Protein AF-B7FUT0-F1 (afdb_monomer_lite)

InterPro domains:
  IPR008901 Alkaline ceramidase [PF05875] (103-321)
  IPR008901 Alkaline ceramidase [PTHR46187] (102-320)

Sequence (340 aa):
MPRNLDDSTKSFILRVAGFTVTLLVCFILWGHLFFLPRLRRRALKLSSEQGRRAPPHSYETLLLVGCGQTILVLSLLSFLFTLPIILSGRIDSDEAKALSADLTSSINFCEDDFQFSRYVAEPANVASSLGAYLPLAFHGLAGPPSQSWRRRPLRDGVRFAAAYATLGTIGVGSMALHALLTSWTQGGDEIPMLWYTATTCFCAFDILCWWKETHHQWRSERLGAAVGVSAIGATVTYILNRSDFTVFSLLFAIYSQTMILSILYLVIGFDWEHRQPSGPAAGIEFQVHVLLPLATTSGLLTIMSIVVWASEMVYCHTATRDVHLADATVDGEWLRSSGH

Secondary structure (DSSP, 8-state):
--TT--HHHHHHHHHHHHHHHHHHHHHHHHHHHHHHHHHHHHHHTTTTTS-------SHHHHHHHHHHHHHHHHHHHHHHHHHHHHTSPPPPHHHHHHHHTT---S---SSPTTSS-SS-S-HHHHHHHHHHHHHHHHHHHHSHHHHHHHTS-SSHHHHHHHHHHHHHHHHHHHHHHHHH--HHHHHHHHHHHHHHHHHHHHHHHHHHHHTT-S-HHHHHHHHHHHHHHHHHHHHHHHHHTTT-HHHHHHHHHHHHHHHHHHHHHHHHHHHHHHT-TTSTTTT----HHHHHHHHHHHHHHHHHHHHHHHHHHHHHHHHHHHHHHHHHHHHHHHHHHS--

Radius of gyration: 24.96 Å; chains: 1; bounding box: 74×41×77 Å

pLDDT: mean 71.72, std 17.9, range [38.91, 98.19]

Organism: Phaeodactylum tricornutum (strain CCAP 1055/1) (NCBI:txid556484)

Structure (mmCIF, N/CA/C/O backbone):
data_AF-B7FUT0-F1
#
_entry.id   AF-B7FUT0-F1
#
loop_
_atom_site.group_PDB
_atom_site.id
_atom_site.type_symbol
_atom_site.label_atom_id
_atom_site.label_alt_id
_atom_site.label_comp_id
_atom_site.label_asym_id
_atom_site.label_entity_id
_atom_site.label_seq_id
_atom_site.pdbx_PDB_ins_code
_atom_site.Cartn_x
_atom_site.Cartn_y
_atom_site.Cartn_z
_atom_site.occupancy
_atom_site.B_iso_or_equiv
_atom_site.auth_seq_id
_atom_site.auth_comp_id
_atom_site.auth_asym_id
_atom_site.auth_atom_id
_atom_site.pdbx_PDB_model_num
ATOM 1 N N . MET A 1 1 ? -23.394 13.410 -19.305 1.00 45.88 1 MET A N 1
ATOM 2 C CA . MET A 1 1 ? -22.346 14.319 -19.819 1.00 45.88 1 MET A CA 1
ATOM 3 C C . MET A 1 1 ? -22.711 14.746 -21.234 1.00 45.88 1 MET A C 1
ATOM 5 O O . MET A 1 1 ? -23.248 13.909 -21.956 1.00 45.88 1 MET A O 1
ATOM 9 N N . PRO A 1 2 ? -22.464 16.007 -21.631 1.00 38.91 2 PRO A N 1
ATOM 10 C CA . PRO A 1 2 ? -22.596 16.437 -23.023 1.00 38.91 2 PRO A CA 1
ATOM 11 C C . PRO A 1 2 ? -21.747 15.532 -23.922 1.00 38.91 2 PRO A C 1
ATOM 13 O O . PRO A 1 2 ? -20.604 15.237 -23.580 1.00 38.91 2 PRO A O 1
ATOM 16 N N . ARG A 1 3 ? -22.286 15.078 -25.058 1.00 47.81 3 ARG A N 1
ATOM 17 C CA . ARG A 1 3 ? -21.583 14.139 -25.955 1.00 47.81 3 ARG A CA 1
ATOM 18 C C . ARG A 1 3 ? -20.376 14.753 -26.690 1.00 47.81 3 ARG A C 1
ATOM 20 O O . ARG A 1 3 ? -19.622 14.006 -27.295 1.00 47.81 3 ARG A O 1
ATOM 27 N N . ASN A 1 4 ? -20.162 16.068 -26.584 1.00 65.00 4 ASN A N 1
ATOM 28 C CA . ASN A 1 4 ? -19.207 16.821 -27.410 1.00 65.00 4 ASN A CA 1
ATOM 29 C C . ASN A 1 4 ? -18.001 17.393 -26.638 1.00 65.00 4 ASN A C 1
ATOM 31 O O . ASN A 1 4 ? -17.399 18.358 -27.092 1.00 65.00 4 ASN A O 1
ATOM 35 N N . LEU A 1 5 ? -17.658 16.855 -25.465 1.00 57.72 5 LEU A N 1
ATOM 36 C CA . LEU A 1 5 ? -16.415 17.244 -24.783 1.00 57.72 5 LEU A CA 1
ATOM 37 C C . LEU A 1 5 ? -15.231 16.488 -25.396 1.00 57.72 5 LEU A C 1
ATOM 39 O O . LEU A 1 5 ? -15.339 15.280 -25.629 1.00 57.72 5 LEU A O 1
ATOM 43 N N . ASP A 1 6 ? -14.119 17.179 -25.641 1.00 80.75 6 ASP A N 1
ATOM 44 C CA . ASP A 1 6 ? -12.867 16.538 -26.039 1.00 80.75 6 ASP A CA 1
ATOM 45 C C . ASP A 1 6 ? -12.281 15.727 -24.868 1.00 80.75 6 ASP A C 1
ATOM 47 O O . ASP A 1 6 ? -12.613 15.942 -23.695 1.00 80.75 6 ASP A O 1
ATOM 51 N N . ASP A 1 7 ? -11.430 14.754 -25.182 1.00 60.72 7 ASP A N 1
ATOM 52 C CA . ASP A 1 7 ? -10.942 13.792 -24.193 1.00 60.72 7 ASP A CA 1
ATOM 53 C C . ASP A 1 7 ? -10.004 14.418 -23.150 1.00 60.72 7 ASP A C 1
ATOM 55 O O . ASP A 1 7 ? -9.971 13.946 -22.010 1.00 60.72 7 ASP A O 1
ATOM 59 N N . SER A 1 8 ? -9.337 15.536 -23.471 1.00 57.47 8 SER A N 1
ATOM 60 C CA . SER A 1 8 ? -8.549 16.290 -22.487 1.00 57.47 8 SER A CA 1
ATOM 61 C C . SER A 1 8 ? -9.465 16.929 -21.442 1.00 57.47 8 SER A C 1
ATOM 63 O O . SER A 1 8 ? -9.217 16.806 -20.242 1.00 57.47 8 SER A O 1
ATOM 65 N N . THR A 1 9 ? -10.596 17.493 -21.874 1.00 60.66 9 THR A N 1
ATOM 66 C CA . THR A 1 9 ? -11.573 18.102 -20.970 1.00 60.66 9 THR A CA 1
ATOM 67 C C . THR A 1 9 ? -12.287 17.045 -20.124 1.00 60.66 9 THR A C 1
ATOM 69 O O . THR A 1 9 ? -12.504 17.259 -18.930 1.00 60.66 9 THR A O 1
ATOM 72 N N . LYS A 1 10 ? -12.608 15.866 -20.679 1.00 49.12 10 LYS A N 1
ATOM 73 C CA . LYS A 1 10 ? -13.165 14.748 -19.888 1.00 49.12 10 LYS A CA 1
ATOM 74 C C . LYS A 1 10 ? -12.180 14.257 -18.825 1.00 49.12 10 LYS A C 1
ATOM 76 O O . LYS A 1 10 ? -12.582 14.065 -17.678 1.00 49.12 10 LYS A O 1
ATOM 81 N N . SER A 1 11 ? -10.910 14.088 -19.196 1.00 52.19 11 SER A N 1
ATOM 82 C CA . SER A 1 11 ? -9.835 13.689 -18.280 1.00 52.19 11 SER A CA 1
ATOM 83 C C . SER A 1 11 ? -9.644 14.721 -17.168 1.00 52.19 11 SER A C 1
ATOM 85 O O . SER A 1 11 ? -9.640 14.373 -15.988 1.00 52.19 11 SER A O 1
ATOM 87 N N . PHE A 1 12 ? -9.609 16.007 -17.520 1.00 61.69 12 PHE A N 1
ATOM 88 C CA . PHE A 1 12 ? -9.525 17.102 -16.560 1.00 61.69 12 PHE A CA 1
ATOM 89 C C . PHE A 1 12 ? -10.709 17.110 -15.583 1.00 61.69 12 PHE A C 1
ATOM 91 O O . PHE A 1 12 ? -10.506 17.150 -14.372 1.00 61.69 12 PHE A O 1
ATOM 98 N N . ILE A 1 13 ? -11.946 16.996 -16.083 1.00 52.59 13 ILE A N 1
ATOM 99 C CA . ILE A 1 13 ? -13.151 16.956 -15.240 1.00 52.59 13 ILE A CA 1
ATOM 100 C C . ILE A 1 13 ? -13.119 15.755 -14.288 1.00 52.59 13 ILE A C 1
ATOM 102 O O . ILE A 1 13 ? -13.442 15.912 -13.112 1.00 52.59 13 ILE A O 1
ATOM 106 N N . LEU A 1 14 ? -12.712 14.572 -14.756 1.00 52.09 14 LEU A N 1
ATOM 107 C CA . LEU A 1 14 ? -12.601 13.376 -13.913 1.00 52.09 14 LEU A CA 1
ATOM 108 C C . LEU A 1 14 ? -11.523 13.531 -12.832 1.00 52.09 14 LEU A C 1
ATOM 110 O O . LEU A 1 14 ? -11.782 13.209 -11.672 1.00 52.09 14 LEU A O 1
ATOM 114 N N . ARG A 1 15 ? -10.356 14.088 -13.181 1.00 50.38 15 ARG A N 1
ATOM 115 C CA . ARG A 1 15 ? -9.261 14.379 -12.239 1.00 50.38 15 ARG A CA 1
ATOM 116 C C . ARG A 1 15 ? -9.697 15.377 -11.166 1.00 50.38 15 ARG A C 1
ATOM 118 O O . ARG A 1 15 ? -9.515 15.123 -9.978 1.00 50.38 15 ARG A O 1
ATOM 125 N N . VAL A 1 16 ? -10.342 16.474 -11.568 1.00 53.66 16 VAL A N 1
ATOM 126 C CA . VAL A 1 16 ? -10.826 17.518 -10.652 1.00 53.66 16 VAL A CA 1
ATOM 127 C C . VAL A 1 16 ? -11.966 17.004 -9.777 1.00 53.66 16 VAL A C 1
ATOM 129 O O . VAL A 1 16 ? -11.968 17.266 -8.576 1.00 53.66 16 VAL A O 1
ATOM 132 N N . ALA A 1 17 ? -12.916 16.245 -10.324 1.00 48.97 17 ALA A N 1
ATOM 133 C CA . ALA A 1 17 ? -14.032 15.704 -9.554 1.00 48.97 17 ALA A CA 1
ATOM 134 C C . ALA A 1 17 ? -13.563 14.659 -8.531 1.00 48.97 17 ALA A C 1
ATOM 136 O O . ALA A 1 17 ? -13.948 14.740 -7.364 1.00 48.97 17 ALA A O 1
ATOM 137 N N . GLY A 1 18 ? -12.688 13.732 -8.937 1.00 45.09 18 GLY A N 1
ATOM 138 C CA . GLY A 1 18 ? -12.098 12.733 -8.044 1.00 45.09 18 GLY A CA 1
ATOM 139 C C . GLY A 1 18 ? -11.293 13.378 -6.916 1.00 45.09 18 GLY A C 1
ATOM 140 O O . GLY A 1 18 ? -11.522 13.078 -5.743 1.00 45.09 18 GLY A O 1
ATOM 141 N N . PHE A 1 19 ? -10.428 14.339 -7.246 1.00 50.66 19 PHE A N 1
ATOM 142 C CA . PHE A 1 19 ? -9.660 15.104 -6.261 1.00 50.66 19 PHE A CA 1
ATOM 143 C C . PHE A 1 19 ? -10.564 15.900 -5.305 1.00 50.66 19 PHE A C 1
ATOM 145 O O . PHE A 1 19 ? -10.367 15.865 -4.093 1.00 50.66 19 PHE A O 1
ATOM 152 N N . THR A 1 20 ? -11.605 16.555 -5.828 1.00 49.50 20 THR A N 1
ATOM 153 C CA . THR A 1 20 ? -12.541 17.376 -5.040 1.00 49.50 20 THR A CA 1
ATOM 154 C C . THR A 1 20 ? -13.356 16.539 -4.062 1.00 49.50 20 THR A C 1
ATOM 156 O O . THR A 1 20 ? -13.435 16.893 -2.889 1.00 49.50 20 THR A O 1
ATOM 159 N N . VAL A 1 21 ? -13.932 15.417 -4.511 1.00 50.16 21 VAL A N 1
ATOM 160 C CA . VAL A 1 21 ? -14.672 14.480 -3.642 1.00 50.16 21 VAL A CA 1
ATOM 161 C C . VAL A 1 21 ? -13.765 13.978 -2.528 1.00 50.16 21 VAL A C 1
ATOM 163 O O . VAL A 1 21 ? -14.162 13.931 -1.364 1.00 50.16 21 VAL A O 1
ATOM 166 N N . THR A 1 22 ? -12.523 13.671 -2.878 1.00 47.69 22 THR A N 1
ATOM 167 C CA . THR A 1 22 ? -11.550 13.143 -1.939 1.00 47.69 22 THR A CA 1
ATOM 168 C C . THR A 1 22 ? -11.122 14.183 -0.897 1.00 47.69 22 THR A C 1
ATOM 170 O O . THR A 1 22 ? -11.130 13.895 0.300 1.00 47.69 22 THR A O 1
ATOM 173 N N . LEU A 1 23 ? -10.851 15.423 -1.315 1.00 52.59 23 LEU A N 1
ATOM 174 C CA . LEU A 1 23 ? -10.604 16.537 -0.398 1.00 52.59 23 LEU A CA 1
ATOM 175 C C . LEU A 1 23 ? -11.811 16.831 0.496 1.00 52.59 23 LEU A C 1
ATOM 177 O O . LEU A 1 23 ? -11.622 17.084 1.681 1.00 52.59 23 LEU A O 1
ATOM 181 N N . LEU A 1 24 ? -13.039 16.767 -0.028 1.00 51.22 24 LEU A N 1
ATOM 182 C CA . LEU A 1 24 ? -14.263 16.982 0.751 1.00 51.22 24 LEU A CA 1
ATOM 183 C C . LEU A 1 24 ? -14.421 15.933 1.855 1.00 51.22 24 LEU A C 1
ATOM 185 O O . LEU A 1 24 ? -14.710 16.287 2.997 1.00 51.22 24 LEU A O 1
ATOM 189 N N . VAL A 1 25 ? -14.176 14.659 1.542 1.00 50.12 25 VAL A N 1
ATOM 190 C CA . VAL A 1 25 ? -14.191 13.570 2.529 1.00 50.12 25 VAL A CA 1
ATOM 191 C C . VAL A 1 25 ? -13.100 13.784 3.579 1.00 50.12 25 VAL A C 1
ATOM 193 O O . VAL A 1 25 ? -13.398 13.756 4.773 1.00 50.12 25 VAL A O 1
ATOM 196 N N . CYS A 1 26 ? -11.870 14.107 3.166 1.00 48.47 26 CYS A N 1
ATOM 197 C CA . CYS A 1 26 ? -10.784 14.446 4.088 1.00 48.47 26 CYS A CA 1
ATOM 198 C C . CYS A 1 26 ? -11.134 15.637 4.987 1.00 48.47 26 CYS A C 1
ATOM 200 O O . CYS A 1 26 ? -10.879 15.584 6.185 1.00 48.47 26 CYS A O 1
ATOM 202 N N . PHE A 1 27 ? -11.753 16.690 4.450 1.00 55.66 27 PHE A N 1
ATOM 203 C CA . PHE A 1 27 ? -12.110 17.895 5.200 1.00 55.66 27 PHE A CA 1
ATOM 204 C C . PHE A 1 27 ? -13.252 17.647 6.192 1.00 55.66 27 PHE A C 1
ATOM 206 O O . PHE A 1 27 ? -13.215 18.160 7.309 1.00 55.66 27 PHE A O 1
ATOM 213 N N . ILE A 1 28 ? -14.238 16.819 5.830 1.00 53.12 28 ILE A N 1
ATOM 214 C CA . ILE A 1 28 ? -15.309 16.379 6.738 1.00 53.12 28 ILE A CA 1
ATOM 215 C C . ILE A 1 28 ? -14.715 15.558 7.893 1.00 53.12 28 ILE A C 1
ATOM 217 O O . ILE A 1 28 ? -15.021 15.817 9.061 1.00 53.12 28 ILE A O 1
ATOM 221 N N . LEU A 1 29 ? -13.807 14.626 7.592 1.00 47.69 29 LEU A N 1
ATOM 222 C CA . LEU A 1 29 ? -13.097 13.832 8.601 1.00 47.69 29 LEU A CA 1
ATOM 223 C C . LEU A 1 29 ? -12.203 14.714 9.494 1.00 47.69 29 LEU A C 1
ATOM 225 O O . LEU A 1 29 ? -12.196 14.562 10.716 1.00 47.69 29 LEU A O 1
ATOM 229 N N . TRP A 1 30 ? -11.517 15.699 8.913 1.00 48.88 30 TRP A N 1
ATOM 230 C CA . TRP A 1 30 ? -10.662 16.651 9.627 1.00 48.88 30 TRP A CA 1
ATOM 231 C C . TRP A 1 30 ? -11.467 17.611 10.516 1.00 48.88 30 TRP A C 1
ATOM 233 O O . TRP A 1 30 ? -11.088 17.875 11.660 1.00 48.88 30 TRP A O 1
ATOM 243 N N . GLY A 1 31 ? -12.630 18.067 10.045 1.00 48.59 31 GLY A N 1
ATOM 244 C CA . GLY A 1 31 ? -13.584 18.864 10.816 1.00 48.59 31 GLY A CA 1
ATOM 245 C C . GLY A 1 31 ? -14.074 18.128 12.065 1.00 48.59 31 GLY A C 1
ATOM 246 O O . GLY A 1 31 ? -14.091 18.710 13.153 1.00 48.59 31 GLY A O 1
ATOM 247 N N . HIS A 1 32 ? -14.367 16.828 11.950 1.00 48.78 32 HIS A N 1
ATOM 248 C CA . HIS A 1 32 ? -14.695 15.982 13.100 1.00 48.78 32 HIS A CA 1
ATOM 249 C C . HIS A 1 32 ? -13.524 15.846 14.089 1.00 48.78 32 HIS A C 1
ATOM 251 O O . HIS A 1 32 ? -13.743 15.897 15.302 1.00 48.78 32 HIS A O 1
ATOM 257 N N . LEU A 1 33 ? -12.283 15.756 13.600 1.00 44.91 33 LEU A N 1
ATOM 258 C CA . LEU A 1 33 ? -11.082 15.646 14.435 1.00 44.91 33 LEU A CA 1
ATOM 259 C C . LEU A 1 33 ? -10.708 16.948 15.163 1.00 44.91 33 LEU A C 1
ATOM 261 O O . LEU A 1 33 ? -10.170 16.870 16.262 1.00 44.91 33 LEU A O 1
ATOM 265 N N . PHE A 1 34 ? -11.015 18.132 14.615 1.00 51.25 34 PHE A N 1
ATOM 266 C CA . PHE A 1 34 ? -10.639 19.429 15.210 1.00 51.25 34 PHE A CA 1
ATOM 267 C C . PHE A 1 34 ? -11.741 20.119 16.034 1.00 51.25 34 PHE A C 1
ATOM 269 O O . PHE A 1 34 ? -11.422 20.830 16.997 1.00 51.25 34 PHE A O 1
ATOM 276 N N . PHE A 1 35 ? -13.029 19.909 15.731 1.00 47.00 35 PHE A N 1
ATOM 277 C CA . PHE A 1 35 ? -14.124 20.510 16.514 1.00 47.00 35 PHE A CA 1
ATOM 278 C C . PHE A 1 35 ? -14.409 19.769 17.831 1.00 47.00 35 PHE A C 1
ATOM 280 O O . PHE A 1 35 ? -14.698 20.408 18.848 1.00 47.00 35 PHE A O 1
ATOM 287 N N . LEU A 1 36 ? -14.255 18.442 17.866 1.00 48.28 36 LEU A N 1
ATOM 288 C CA . LEU A 1 36 ? -14.492 17.636 19.071 1.00 48.28 36 LEU A CA 1
ATOM 289 C C . LEU A 1 36 ? -13.491 17.910 20.221 1.00 48.28 36 LEU A C 1
ATOM 291 O O . LEU A 1 36 ? -13.931 18.018 21.370 1.00 48.28 36 LEU A O 1
ATOM 295 N N . PRO A 1 37 ? -12.181 18.133 19.979 1.00 46.25 37 PRO A N 1
ATOM 296 C CA . PRO A 1 37 ? -11.231 18.527 21.022 1.00 46.25 37 PRO A CA 1
ATOM 297 C C . PRO A 1 37 ? -11.554 19.867 21.698 1.00 46.25 37 PRO A C 1
ATOM 299 O O . PRO A 1 37 ? -11.242 20.046 22.875 1.00 46.25 37 PRO A O 1
ATOM 302 N N . ARG A 1 38 ? -12.188 20.819 20.993 1.00 50.06 38 ARG A N 1
ATOM 303 C CA . ARG A 1 38 ? -12.558 22.130 21.565 1.00 50.06 38 ARG A CA 1
ATOM 304 C C . ARG A 1 38 ? -13.753 22.036 22.515 1.00 50.06 38 ARG A C 1
ATOM 306 O O . ARG A 1 38 ? -13.736 22.685 23.560 1.00 50.06 38 ARG A O 1
ATOM 313 N N . LEU A 1 39 ? -14.733 21.186 22.209 1.00 48.00 39 LEU A N 1
ATOM 314 C CA . LEU A 1 39 ? -15.829 20.859 23.131 1.00 48.00 39 LEU A CA 1
ATOM 315 C C . LEU A 1 39 ? -15.314 20.055 24.341 1.00 48.00 39 LEU A C 1
ATOM 317 O O . LEU A 1 39 ? -15.708 20.315 25.477 1.00 48.00 39 LEU A O 1
ATOM 321 N N . ARG A 1 40 ? -14.324 19.180 24.123 1.00 46.12 40 ARG A N 1
ATOM 322 C CA . ARG A 1 40 ? -13.640 18.398 25.166 1.00 46.12 40 ARG A CA 1
ATOM 323 C C . ARG A 1 40 ? -12.782 19.246 26.117 1.00 46.12 40 ARG A C 1
ATOM 325 O O . ARG A 1 40 ? -12.791 18.978 27.312 1.00 46.12 40 ARG A O 1
ATOM 332 N N . ARG A 1 41 ? -12.106 20.311 25.654 1.00 49.38 41 ARG A N 1
ATOM 333 C CA . ARG A 1 41 ? -11.369 21.252 26.538 1.00 49.38 41 ARG A CA 1
ATOM 334 C C . ARG A 1 41 ? -12.272 21.968 27.550 1.00 49.38 41 ARG A C 1
ATOM 336 O O . ARG A 1 41 ? -11.810 22.271 28.647 1.00 49.38 41 ARG A O 1
ATOM 343 N N . ARG A 1 42 ? -13.544 22.219 27.213 1.00 52.41 42 ARG A N 1
ATOM 344 C CA . ARG A 1 42 ? -14.523 22.795 28.155 1.00 52.41 42 ARG A CA 1
ATOM 345 C C . ARG A 1 42 ? -14.963 21.787 29.221 1.00 52.41 42 ARG A C 1
ATOM 347 O O . ARG A 1 42 ? -15.085 22.171 30.375 1.00 52.41 42 ARG A O 1
ATOM 354 N N . ALA A 1 43 ? -15.105 20.512 28.861 1.00 47.62 43 ALA A N 1
ATOM 355 C CA . ALA A 1 43 ? -15.412 19.432 29.806 1.00 47.62 43 ALA A CA 1
ATOM 356 C C . ALA A 1 43 ? -14.217 19.075 30.719 1.00 47.62 43 ALA A C 1
ATOM 358 O O . ALA A 1 43 ? -14.384 18.812 31.902 1.00 47.62 43 ALA A O 1
ATOM 359 N N . LEU A 1 44 ? -12.993 19.151 30.189 1.00 43.06 44 LEU A N 1
ATOM 360 C CA . LEU A 1 44 ? -11.727 18.931 30.903 1.00 43.06 44 LEU A CA 1
ATOM 361 C C . LEU A 1 44 ? -11.480 19.910 32.056 1.00 43.06 44 LEU A C 1
ATOM 363 O O . LEU A 1 44 ? -10.968 19.516 33.101 1.00 43.06 44 LEU A O 1
ATOM 367 N N . LYS A 1 45 ? -11.866 21.178 31.877 1.00 52.66 45 LYS A N 1
ATOM 368 C CA . LYS A 1 45 ? -11.740 22.212 32.915 1.00 52.66 45 LYS A CA 1
ATOM 369 C C . LYS A 1 45 ? -12.640 21.950 34.129 1.00 52.66 45 LYS A C 1
ATOM 371 O O . LYS A 1 45 ? -12.353 22.469 35.195 1.00 52.66 45 LYS A O 1
ATOM 376 N N . LEU A 1 46 ? -13.693 21.148 33.957 1.00 50.88 46 LEU A N 1
ATOM 377 C CA . LEU A 1 46 ? -14.621 20.744 35.018 1.00 50.88 46 LEU A CA 1
ATOM 378 C C . LEU A 1 46 ? -14.170 19.466 35.748 1.00 50.88 46 LEU A C 1
ATOM 380 O O . LEU A 1 46 ? -14.699 19.150 36.802 1.00 50.88 46 LEU A O 1
ATOM 384 N N . SER A 1 47 ? -13.204 18.723 35.197 1.00 46.88 47 SER A N 1
ATOM 385 C CA . SER A 1 47 ? -12.787 17.406 35.705 1.00 46.88 47 SER A CA 1
ATOM 386 C C . SER A 1 47 ? -11.421 17.418 36.408 1.00 46.88 47 SER A C 1
ATOM 388 O O . SER A 1 47 ? -11.138 16.521 37.201 1.00 46.88 47 SER A O 1
ATOM 390 N N . SER A 1 48 ? -10.583 18.445 36.198 1.00 47.47 48 SER A N 1
ATOM 391 C CA . SER A 1 48 ? -9.278 18.576 36.874 1.00 47.47 48 SER A CA 1
ATOM 392 C C . SER A 1 48 ? -9.362 18.876 38.378 1.00 47.47 48 SER A C 1
ATOM 394 O O . SER A 1 48 ? -8.327 18.991 39.027 1.00 47.47 48 SER A O 1
ATOM 396 N N . GLU A 1 49 ? -10.564 18.999 38.943 1.00 54.72 49 GLU A N 1
ATOM 397 C CA . GLU A 1 49 ? -10.782 19.234 40.376 1.00 54.72 49 GLU A CA 1
ATOM 398 C C . GLU A 1 49 ? -10.741 17.951 41.235 1.00 54.72 49 GLU A C 1
ATOM 400 O O . GLU A 1 49 ? -10.727 18.045 42.457 1.00 54.72 49 GLU A O 1
ATOM 405 N N . GLN A 1 50 ? -10.662 16.746 40.653 1.00 54.00 50 GLN A N 1
ATOM 406 C CA . GLN A 1 50 ? -10.831 15.480 41.402 1.00 54.00 50 GLN A CA 1
ATOM 407 C C . GLN A 1 50 ? -9.627 14.526 41.333 1.00 54.00 50 GLN A C 1
ATOM 409 O O . GLN A 1 50 ? -9.746 13.343 41.031 1.00 54.00 50 GLN A O 1
ATOM 414 N N . GLY A 1 51 ? -8.436 15.045 41.633 1.00 55.09 51 GLY A N 1
ATOM 415 C CA . GLY A 1 51 ? -7.169 14.324 41.487 1.00 55.09 51 GLY A CA 1
ATOM 416 C C . GLY A 1 51 ? -7.064 12.947 42.166 1.00 55.09 51 GLY A C 1
ATOM 417 O O . GLY A 1 51 ? -7.436 12.783 43.326 1.00 55.09 51 GLY A O 1
ATOM 418 N N . ARG A 1 52 ? -6.429 11.992 41.460 1.00 50.50 52 ARG A N 1
ATOM 419 C CA . ARG A 1 52 ? -5.484 10.975 41.988 1.00 50.50 52 ARG A CA 1
ATOM 420 C C . ARG A 1 52 ? -4.806 10.172 40.861 1.00 50.50 52 ARG A C 1
ATOM 422 O O . ARG A 1 52 ? -5.316 10.103 39.750 1.00 50.50 52 ARG A O 1
ATOM 429 N N . ARG A 1 53 ? -3.622 9.611 41.162 1.00 49.62 53 ARG A N 1
ATOM 430 C CA . ARG A 1 53 ? -2.682 8.899 40.261 1.00 49.62 53 ARG A CA 1
ATOM 431 C C . ARG A 1 53 ? -2.484 7.428 40.670 1.00 49.62 53 ARG A C 1
ATOM 433 O O . ARG A 1 53 ? -2.529 7.144 41.863 1.00 49.62 53 ARG A O 1
ATOM 440 N N . ALA A 1 54 ? -2.088 6.577 39.713 1.00 40.47 54 ALA A N 1
ATOM 441 C CA . ALA A 1 54 ? -1.242 5.383 39.912 1.00 40.47 54 ALA A CA 1
ATOM 442 C C . ALA A 1 54 ? -0.409 5.065 38.630 1.00 40.47 54 ALA A C 1
ATOM 444 O O . ALA A 1 54 ? -0.890 5.393 37.544 1.00 40.47 54 ALA A O 1
ATOM 445 N N . PRO A 1 55 ? 0.811 4.475 38.721 1.00 54.41 55 PRO A N 1
ATOM 446 C CA . PRO A 1 55 ? 1.694 4.166 37.578 1.00 54.41 55 PRO A CA 1
ATOM 447 C C . PRO A 1 55 ? 1.793 2.653 37.252 1.00 54.41 55 PRO A C 1
ATOM 449 O O . PRO A 1 55 ? 1.525 1.831 38.129 1.00 54.41 55 PRO A O 1
ATOM 452 N N . PRO A 1 56 ? 2.263 2.268 36.043 1.00 48.78 56 PRO A N 1
ATOM 453 C CA . PRO A 1 56 ? 3.277 1.197 35.980 1.00 48.78 56 PRO A CA 1
ATOM 454 C C . PRO A 1 56 ? 4.334 1.372 34.858 1.00 48.78 56 PRO A C 1
ATOM 456 O O . PRO A 1 56 ? 3.991 1.559 33.697 1.00 48.78 56 PRO A O 1
ATOM 459 N N . HIS A 1 57 ? 5.625 1.230 35.196 1.00 42.31 57 HIS A N 1
ATOM 460 C CA . HIS A 1 57 ? 6.783 1.422 34.291 1.00 42.31 57 HIS A CA 1
ATOM 461 C C . HIS A 1 57 ? 7.460 0.124 33.777 1.00 42.31 57 HIS A C 1
ATOM 463 O O . HIS A 1 57 ? 8.472 0.197 33.090 1.00 42.31 57 HIS A O 1
ATOM 469 N N . SER A 1 58 ? 6.961 -1.082 34.076 1.00 48.66 58 SER A N 1
ATOM 470 C CA . SER A 1 58 ? 7.682 -2.336 33.751 1.00 48.66 58 SER A CA 1
ATOM 471 C C . SER A 1 58 ? 7.349 -2.967 32.391 1.00 48.66 58 SER A C 1
ATOM 473 O O . SER A 1 58 ? 8.067 -3.856 31.943 1.00 48.66 58 SER A O 1
ATOM 475 N N . TYR A 1 59 ? 6.280 -2.529 31.723 1.00 43.53 59 TYR A N 1
ATOM 476 C CA . TYR A 1 59 ? 5.807 -3.138 30.469 1.00 43.53 59 TYR A CA 1
ATOM 477 C C . TYR A 1 59 ? 6.356 -2.453 29.207 1.00 43.53 59 TYR A C 1
ATOM 479 O O . TYR A 1 59 ? 6.433 -3.077 28.150 1.00 43.53 59 TYR A O 1
ATOM 487 N N . GLU A 1 60 ? 6.797 -1.197 29.321 1.00 42.38 60 GLU A N 1
ATOM 488 C CA . GLU A 1 60 ? 7.297 -0.390 28.198 1.00 42.38 60 GLU A CA 1
ATOM 489 C C . GLU A 1 60 ? 8.609 -0.959 27.624 1.00 42.38 60 GLU A C 1
ATOM 491 O O . GLU A 1 60 ? 8.782 -1.036 26.406 1.00 42.38 60 GLU A O 1
ATOM 496 N N . THR A 1 61 ? 9.506 -1.450 28.487 1.00 46.06 61 THR A N 1
ATOM 497 C CA . THR A 1 61 ? 10.816 -1.989 28.084 1.00 46.06 61 THR A CA 1
ATOM 498 C C . THR A 1 61 ? 10.703 -3.316 27.335 1.00 46.06 61 THR A C 1
ATOM 500 O O . THR A 1 61 ? 11.387 -3.517 26.334 1.00 46.06 61 THR A O 1
ATOM 503 N N . LEU A 1 62 ? 9.823 -4.225 27.773 1.00 42.75 62 LEU A N 1
ATOM 504 C CA . LEU A 1 62 ? 9.682 -5.549 27.151 1.00 42.75 62 LEU A CA 1
ATOM 505 C C . LEU A 1 62 ? 9.109 -5.453 25.727 1.00 42.75 62 LEU A C 1
ATOM 507 O O . LEU A 1 62 ? 9.457 -6.237 24.845 1.00 42.75 62 LEU A O 1
ATOM 511 N N . LEU A 1 63 ? 8.248 -4.463 25.495 1.00 41.09 63 LEU A N 1
ATOM 512 C CA . LEU A 1 63 ? 7.578 -4.260 24.219 1.00 41.09 63 LEU A CA 1
ATOM 513 C C . LEU A 1 63 ? 8.463 -3.559 23.181 1.00 41.09 63 LEU A C 1
ATOM 515 O O . LEU A 1 63 ? 8.454 -3.942 22.009 1.00 41.09 63 LEU A O 1
ATOM 519 N N . LEU A 1 64 ? 9.257 -2.569 23.606 1.00 45.66 64 LEU A N 1
ATOM 520 C CA . LEU A 1 64 ? 10.269 -1.942 22.751 1.00 45.66 64 LEU A CA 1
ATOM 521 C C . LEU A 1 64 ? 11.291 -2.978 22.259 1.00 45.66 64 LEU A C 1
ATOM 523 O O . LEU A 1 64 ? 11.672 -2.955 21.088 1.00 45.66 64 LEU A O 1
ATOM 527 N N . VAL A 1 65 ? 11.657 -3.941 23.115 1.00 51.69 65 VAL A N 1
ATOM 528 C CA . VAL A 1 65 ? 12.514 -5.076 22.741 1.00 51.69 65 VAL A CA 1
ATOM 529 C C . VAL A 1 65 ? 11.838 -5.967 21.690 1.00 51.69 65 VAL A C 1
ATOM 531 O O . VAL A 1 65 ? 12.477 -6.306 20.698 1.00 51.69 65 VAL A O 1
ATOM 534 N N . GLY A 1 66 ? 10.547 -6.285 21.833 1.00 43.75 66 GLY A N 1
ATOM 535 C CA . GLY A 1 66 ? 9.811 -7.095 20.849 1.00 43.75 66 GLY A CA 1
ATOM 536 C C . GLY A 1 66 ? 9.639 -6.419 19.477 1.00 43.75 66 GLY A C 1
ATOM 537 O O . GLY A 1 66 ? 9.808 -7.061 18.436 1.00 43.75 66 GLY A O 1
ATOM 538 N N . CYS A 1 67 ? 9.367 -5.109 19.454 1.00 42.69 67 CYS A N 1
ATOM 539 C CA . CYS A 1 67 ? 9.294 -4.337 18.206 1.00 42.69 67 CYS A CA 1
ATOM 540 C C . CYS A 1 67 ? 10.669 -4.253 17.527 1.00 42.69 67 CYS A C 1
ATOM 542 O O . CYS A 1 67 ? 10.773 -4.484 16.323 1.00 42.69 67 CYS A O 1
ATOM 544 N N . GLY A 1 68 ? 11.730 -4.003 18.303 1.00 47.06 68 GLY A N 1
ATOM 545 C CA . GLY A 1 68 ? 13.108 -3.994 17.807 1.00 47.06 68 GLY A CA 1
ATOM 546 C C . GLY A 1 68 ? 13.547 -5.345 17.236 1.00 47.06 68 GLY A C 1
ATOM 547 O O . GLY A 1 68 ? 14.132 -5.388 16.158 1.00 47.06 68 GLY A O 1
ATOM 548 N N . GLN A 1 69 ? 13.201 -6.454 17.900 1.00 48.16 69 GLN A N 1
ATOM 549 C CA . GLN A 1 69 ? 13.466 -7.810 17.405 1.00 48.16 69 GLN A CA 1
ATOM 550 C C . GLN A 1 69 ? 12.746 -8.094 16.084 1.00 48.16 69 GLN A C 1
ATOM 552 O O . GLN A 1 69 ? 13.347 -8.659 15.176 1.00 48.16 69 GLN A O 1
ATOM 557 N N . THR A 1 70 ? 11.488 -7.667 15.946 1.00 45.69 70 THR A N 1
ATOM 558 C CA . THR A 1 70 ? 10.717 -7.869 14.708 1.00 45.69 70 THR A CA 1
ATOM 559 C C . THR A 1 70 ? 11.328 -7.091 13.541 1.00 45.69 70 THR A C 1
ATOM 561 O O . THR A 1 70 ? 11.528 -7.659 12.471 1.00 45.69 70 THR A O 1
ATOM 564 N N . ILE A 1 71 ? 11.693 -5.822 13.754 1.00 47.66 71 ILE A N 1
ATOM 565 C CA . ILE A 1 71 ? 12.359 -4.991 12.737 1.00 47.66 71 ILE A CA 1
ATOM 566 C C . ILE A 1 71 ? 13.706 -5.605 12.345 1.00 47.66 71 ILE A C 1
ATOM 568 O O . ILE A 1 71 ? 13.985 -5.754 11.161 1.00 47.66 71 ILE A O 1
ATOM 572 N N . LEU A 1 72 ? 14.515 -6.021 13.324 1.00 56.34 72 LEU A N 1
ATOM 573 C CA . LEU A 1 72 ? 15.813 -6.645 13.073 1.00 56.34 72 LEU A CA 1
ATOM 574 C C . LEU A 1 72 ? 15.677 -7.931 12.249 1.00 56.34 72 LEU A C 1
ATOM 576 O O . LEU A 1 72 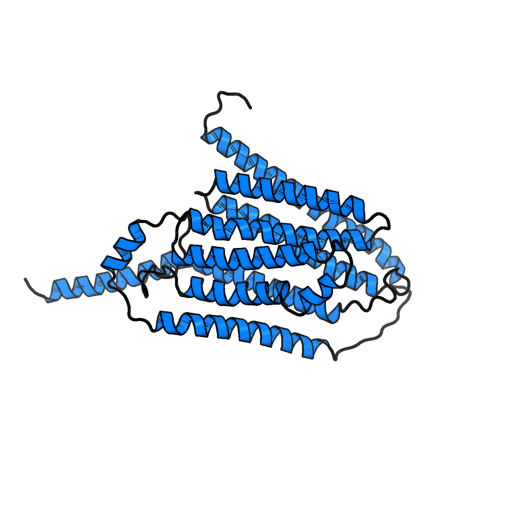? 16.444 -8.133 11.313 1.00 56.34 72 LEU A O 1
ATOM 580 N N . VAL A 1 73 ? 14.698 -8.782 12.569 1.00 59.28 73 VAL A N 1
ATOM 581 C CA . VAL A 1 73 ? 14.435 -10.018 11.819 1.00 59.28 73 VAL A CA 1
ATOM 582 C C . VAL A 1 73 ? 14.005 -9.711 10.387 1.00 59.28 73 VAL A C 1
ATOM 584 O O . VAL A 1 73 ? 14.536 -10.325 9.468 1.00 59.28 73 VAL A O 1
ATOM 587 N N . LEU A 1 74 ? 13.100 -8.750 10.171 1.00 47.31 74 LEU A N 1
ATOM 588 C CA . LEU A 1 74 ? 12.667 -8.367 8.821 1.00 47.31 74 LEU A CA 1
ATOM 589 C C . LEU A 1 74 ? 13.823 -7.780 7.997 1.00 47.31 74 LEU A C 1
ATOM 591 O O . LEU A 1 74 ? 14.006 -8.168 6.844 1.00 47.31 74 LEU A O 1
ATOM 595 N N . SER A 1 75 ? 14.657 -6.927 8.597 1.00 51.94 75 SER A N 1
ATOM 596 C CA . SER A 1 75 ? 15.848 -6.372 7.942 1.00 51.94 75 SER A CA 1
ATOM 597 C C . SER A 1 75 ? 16.896 -7.444 7.626 1.00 51.94 75 SER A C 1
ATOM 599 O O . SER A 1 75 ? 17.475 -7.433 6.542 1.00 51.94 75 SER A O 1
ATOM 601 N N . LEU A 1 76 ? 17.124 -8.399 8.537 1.00 61.06 76 LEU A N 1
ATOM 602 C CA . LEU A 1 76 ? 18.033 -9.528 8.310 1.00 61.06 76 LEU A CA 1
ATOM 603 C C . LEU A 1 76 ? 17.520 -10.454 7.209 1.00 61.06 76 LEU A C 1
ATOM 605 O O . LEU A 1 76 ? 18.304 -10.870 6.365 1.00 61.06 76 LEU A O 1
ATOM 609 N N . LEU A 1 77 ? 16.222 -10.764 7.190 1.00 55.25 77 LEU A N 1
ATOM 610 C CA . LEU A 1 77 ? 15.624 -11.572 6.130 1.00 55.25 77 LEU A CA 1
ATOM 611 C C . LEU A 1 77 ? 15.748 -10.867 4.780 1.00 55.25 77 LEU A C 1
ATOM 613 O O . LEU A 1 77 ? 16.219 -11.486 3.833 1.00 55.25 77 LEU A O 1
ATOM 617 N N . SER A 1 78 ? 15.421 -9.572 4.706 1.00 48.41 78 SER A N 1
ATOM 618 C CA . SER A 1 78 ? 15.622 -8.775 3.491 1.00 48.41 78 SER A CA 1
ATOM 619 C C . SER A 1 78 ? 17.076 -8.845 3.017 1.00 48.41 78 SER A C 1
ATOM 621 O O . SER A 1 78 ? 17.313 -9.131 1.850 1.00 48.41 78 SER A O 1
ATOM 623 N N . PHE A 1 79 ? 18.048 -8.663 3.918 1.00 55.88 79 PHE A N 1
ATOM 624 C CA . PHE A 1 79 ? 19.474 -8.752 3.592 1.00 55.88 79 PHE A CA 1
ATOM 625 C C . PHE A 1 79 ? 19.899 -10.152 3.116 1.00 55.88 79 PHE A C 1
ATOM 627 O O . PHE A 1 79 ? 20.656 -10.289 2.159 1.00 55.88 79 PHE A O 1
ATOM 634 N N . LEU A 1 80 ? 19.408 -11.213 3.759 1.00 64.12 80 LEU A N 1
ATOM 635 C CA . LEU A 1 80 ? 19.719 -12.592 3.374 1.00 64.12 80 LEU A CA 1
ATOM 636 C C . LEU A 1 80 ? 19.115 -12.972 2.016 1.00 64.12 80 LEU A C 1
ATOM 638 O O . LEU A 1 80 ? 19.706 -13.787 1.312 1.00 64.12 80 LEU A O 1
ATOM 642 N N . PHE A 1 81 ? 17.972 -12.391 1.641 1.00 54.72 81 PHE A N 1
ATOM 643 C CA . PHE A 1 81 ? 17.376 -12.585 0.319 1.00 54.72 81 PHE A CA 1
ATOM 644 C C . PHE A 1 81 ? 18.061 -11.747 -0.771 1.00 54.72 81 PHE A C 1
ATOM 646 O O . PHE A 1 81 ? 18.143 -12.212 -1.906 1.00 54.72 81 PHE A O 1
ATOM 653 N N . THR A 1 82 ? 18.598 -10.562 -0.451 1.00 46.94 82 THR A N 1
ATOM 654 C CA . THR A 1 82 ? 19.332 -9.730 -1.424 1.00 46.94 82 THR A CA 1
ATOM 655 C C . THR A 1 82 ? 20.758 -10.201 -1.673 1.00 46.94 82 THR A C 1
ATOM 657 O O . THR A 1 82 ? 21.240 -10.121 -2.802 1.00 46.94 82 THR A O 1
ATOM 660 N N . LEU A 1 83 ? 21.438 -10.723 -0.649 1.00 56.97 83 LEU A N 1
ATOM 661 C CA . LEU A 1 83 ? 22.861 -11.058 -0.719 1.00 56.97 83 LEU A CA 1
ATOM 662 C C . LEU A 1 83 ? 23.219 -12.034 -1.863 1.00 56.97 83 LEU A C 1
ATOM 664 O O . LEU A 1 83 ? 24.155 -11.732 -2.598 1.00 56.97 83 LEU A O 1
ATOM 668 N N . PRO A 1 84 ? 22.506 -13.155 -2.098 1.00 53.25 84 PRO A N 1
ATOM 669 C CA . PRO A 1 84 ? 22.826 -14.063 -3.202 1.00 53.25 84 PRO A CA 1
ATOM 670 C C . PRO A 1 84 ? 22.669 -13.422 -4.582 1.00 53.25 84 PRO A C 1
ATOM 672 O O . PRO A 1 84 ? 23.364 -13.820 -5.512 1.00 53.25 84 PRO A O 1
ATOM 675 N N . ILE A 1 85 ? 21.775 -12.436 -4.713 1.00 51.91 85 ILE A N 1
ATOM 676 C CA . ILE A 1 85 ? 21.534 -11.751 -5.982 1.00 51.91 85 ILE A CA 1
ATOM 677 C C . ILE A 1 85 ? 22.627 -10.712 -6.239 1.00 51.91 85 ILE A C 1
ATOM 679 O O . ILE A 1 85 ? 23.198 -10.687 -7.323 1.00 51.91 85 ILE A O 1
ATOM 683 N N . ILE A 1 86 ? 23.017 -9.954 -5.213 1.00 51.84 86 ILE A N 1
ATOM 684 C CA . ILE A 1 86 ? 24.162 -9.031 -5.283 1.00 51.84 86 ILE A CA 1
ATOM 685 C C . ILE A 1 86 ? 25.464 -9.787 -5.601 1.00 51.84 86 ILE A C 1
ATOM 687 O O . ILE A 1 86 ? 26.341 -9.270 -6.288 1.00 51.84 86 ILE A O 1
ATOM 691 N N . LEU A 1 87 ? 25.600 -11.020 -5.101 1.00 56.31 87 LEU A N 1
ATOM 692 C CA . LEU A 1 87 ? 26.763 -11.875 -5.350 1.00 56.31 87 LEU A CA 1
ATOM 693 C C . LEU A 1 87 ? 26.709 -12.619 -6.695 1.00 56.31 87 LEU A C 1
ATOM 695 O O . LEU A 1 87 ? 27.717 -13.208 -7.092 1.00 56.31 87 LEU A O 1
ATOM 699 N N . SER A 1 88 ? 25.569 -12.619 -7.394 1.00 53.56 88 SER A N 1
ATOM 700 C CA . SER A 1 88 ? 25.486 -13.172 -8.746 1.00 53.56 88 SER A CA 1
ATOM 701 C C . SER A 1 88 ? 26.164 -12.217 -9.735 1.00 53.56 88 SER A C 1
ATOM 703 O O . SER A 1 88 ? 26.026 -11.002 -9.635 1.00 53.56 88 SER A O 1
ATOM 705 N N . GLY A 1 89 ? 27.009 -12.755 -10.619 1.00 58.62 89 GLY A N 1
ATOM 706 C CA . GLY A 1 89 ? 27.846 -11.946 -11.511 1.00 58.62 89 GLY A CA 1
ATOM 707 C C . GLY A 1 89 ? 27.029 -10.993 -12.390 1.00 58.62 89 GLY A C 1
ATOM 708 O O . GLY A 1 89 ? 25.907 -11.310 -12.777 1.00 58.62 89 GLY A O 1
ATOM 709 N N . ARG A 1 90 ? 27.607 -9.831 -12.717 1.00 70.44 90 ARG A N 1
ATOM 710 C CA . ARG A 1 90 ? 26.962 -8.827 -13.574 1.00 70.44 90 ARG A CA 1
ATOM 711 C C . ARG A 1 90 ? 26.758 -9.356 -14.992 1.00 70.44 90 ARG A C 1
ATOM 713 O O . ARG A 1 90 ? 27.648 -10.004 -15.546 1.00 70.44 90 ARG A O 1
ATOM 720 N N . ILE A 1 91 ? 25.602 -9.051 -15.572 1.00 73.31 91 ILE A N 1
ATOM 721 C CA . ILE A 1 91 ? 25.331 -9.287 -16.995 1.00 73.31 91 ILE A CA 1
ATOM 722 C C . ILE A 1 91 ? 25.946 -8.150 -17.817 1.00 73.31 91 ILE A C 1
ATOM 724 O O . ILE A 1 91 ? 26.210 -7.063 -17.300 1.00 73.31 91 ILE A O 1
ATOM 728 N N . ASP A 1 92 ? 26.212 -8.422 -19.093 1.00 77.38 92 ASP A N 1
ATOM 729 C CA . ASP A 1 92 ? 26.689 -7.420 -20.039 1.00 77.38 92 ASP A CA 1
ATOM 730 C C . ASP A 1 92 ? 25.692 -6.251 -20.165 1.00 77.38 92 ASP A C 1
ATOM 732 O O . ASP A 1 92 ? 24.478 -6.445 -20.280 1.00 77.38 92 ASP A O 1
ATOM 736 N N . SER A 1 93 ? 26.213 -5.026 -20.150 1.00 76.94 93 SER A N 1
ATOM 737 C CA . SER A 1 93 ? 25.423 -3.794 -20.129 1.00 76.94 93 SER A CA 1
ATOM 738 C C . SER A 1 93 ? 24.549 -3.614 -21.374 1.00 76.94 93 SER A C 1
ATOM 740 O O . SER A 1 93 ? 23.467 -3.032 -21.288 1.00 76.94 93 SER A O 1
ATOM 742 N N . ASP A 1 94 ? 24.980 -4.133 -22.525 1.00 80.38 94 ASP A N 1
ATOM 743 C CA . ASP A 1 94 ? 24.214 -4.035 -23.770 1.00 80.38 94 ASP A CA 1
ATOM 744 C C . ASP A 1 94 ? 23.013 -4.979 -23.778 1.00 80.38 94 ASP A C 1
ATOM 746 O O . ASP A 1 94 ? 21.951 -4.651 -24.311 1.00 80.38 94 ASP A O 1
ATOM 750 N N . GLU A 1 95 ? 23.145 -6.127 -23.118 1.00 79.75 95 GLU A N 1
ATOM 751 C CA . GLU A 1 95 ? 22.034 -7.044 -22.928 1.00 79.75 95 GLU A CA 1
ATOM 752 C C . GLU A 1 95 ? 21.009 -6.499 -21.928 1.00 79.75 95 GLU A C 1
ATOM 754 O O . GLU A 1 95 ? 19.809 -6.571 -22.194 1.00 79.75 95 GLU A O 1
ATOM 759 N N . ALA A 1 96 ? 21.462 -5.900 -20.823 1.00 78.06 96 ALA A N 1
ATOM 760 C CA . ALA A 1 96 ? 20.569 -5.240 -19.872 1.00 78.06 96 ALA A CA 1
ATOM 761 C C . ALA A 1 96 ? 19.747 -4.128 -20.554 1.00 78.06 96 ALA A C 1
ATOM 763 O O . ALA A 1 96 ? 18.524 -4.109 -20.446 1.00 78.06 96 ALA A O 1
ATOM 764 N N . LYS A 1 97 ? 20.388 -3.275 -21.370 1.00 79.62 97 LYS A N 1
ATOM 765 C CA . LYS A 1 97 ? 19.693 -2.236 -22.156 1.00 79.62 97 LYS A CA 1
ATOM 766 C C . LYS A 1 97 ? 18.660 -2.809 -23.126 1.00 79.62 97 LYS A C 1
ATOM 768 O O . LYS A 1 97 ? 17.602 -2.211 -23.303 1.00 79.62 97 LYS A O 1
ATOM 773 N N . ALA A 1 98 ? 18.968 -3.934 -23.775 1.00 81.81 98 ALA A N 1
ATOM 774 C CA . ALA A 1 98 ? 18.035 -4.584 -24.689 1.00 81.81 98 ALA A CA 1
ATOM 775 C C . ALA A 1 98 ? 16.790 -5.103 -23.952 1.00 81.81 98 ALA A C 1
ATOM 777 O O . ALA A 1 98 ? 15.683 -4.947 -24.460 1.00 81.81 98 ALA A O 1
ATOM 778 N N . LEU A 1 99 ? 16.956 -5.659 -22.747 1.00 83.38 99 LEU A N 1
ATOM 779 C CA . LEU A 1 99 ? 15.845 -6.100 -21.896 1.00 83.38 99 LEU A CA 1
ATOM 780 C C . LEU A 1 99 ? 15.004 -4.918 -21.388 1.00 83.38 99 LEU A C 1
ATOM 782 O O . LEU A 1 99 ? 13.776 -4.998 -21.379 1.00 83.38 99 LEU A O 1
ATOM 786 N N . SER A 1 100 ? 15.639 -3.795 -21.042 1.00 82.00 100 SER A N 1
ATOM 787 C CA . SER A 1 100 ? 14.939 -2.585 -20.589 1.00 82.00 100 SER A CA 1
ATOM 788 C C . SER A 1 100 ? 14.125 -1.879 -21.687 1.00 82.00 100 SER A C 1
ATOM 790 O O . SER A 1 100 ? 13.316 -1.001 -21.389 1.00 82.00 100 SER A O 1
ATOM 792 N N . ALA A 1 101 ? 14.299 -2.236 -22.964 1.00 79.19 101 ALA A N 1
ATOM 793 C CA . ALA A 1 101 ? 13.548 -1.624 -24.063 1.00 79.19 101 ALA A CA 1
ATOM 794 C C . ALA A 1 101 ? 12.043 -1.962 -24.040 1.00 79.19 101 ALA A C 1
ATOM 796 O O . ALA A 1 101 ? 11.240 -1.202 -24.582 1.00 79.19 101 ALA A O 1
ATOM 797 N N . ASP A 1 102 ? 11.661 -3.066 -23.390 1.00 84.62 102 ASP A N 1
ATOM 798 C CA . ASP A 1 102 ? 10.279 -3.560 -23.327 1.00 84.62 102 ASP A CA 1
ATOM 799 C C . ASP A 1 102 ? 9.530 -3.133 -22.046 1.00 84.62 102 ASP A C 1
ATOM 801 O O . ASP A 1 102 ? 8.392 -3.559 -21.807 1.00 84.62 102 ASP A O 1
ATOM 805 N N . LEU A 1 103 ? 10.135 -2.280 -21.211 1.00 90.69 103 LEU A N 1
ATOM 806 C CA . LEU A 1 103 ? 9.512 -1.805 -19.976 1.00 90.69 103 LEU A CA 1
ATOM 807 C C . LEU A 1 103 ? 8.327 -0.885 -20.276 1.00 90.69 103 LEU A C 1
ATOM 809 O O . LEU A 1 103 ? 8.384 0.011 -21.117 1.00 90.69 103 LEU A O 1
ATOM 813 N N . THR A 1 104 ? 7.217 -1.114 -19.574 1.00 93.38 104 THR A N 1
ATOM 814 C CA . THR A 1 104 ? 5.958 -0.379 -19.805 1.00 93.38 104 THR A CA 1
ATOM 815 C C . THR A 1 104 ? 5.332 0.182 -18.534 1.00 93.38 104 THR A C 1
ATOM 817 O O . THR A 1 104 ? 4.246 0.763 -18.610 1.00 93.38 104 THR A O 1
ATOM 820 N N . SER A 1 105 ? 5.953 -0.004 -17.366 1.00 93.81 105 SER A N 1
ATOM 821 C CA . SER A 1 105 ? 5.536 0.689 -16.146 1.00 93.81 105 SER A CA 1
ATOM 822 C C . SER A 1 105 ? 5.681 2.207 -16.316 1.00 93.81 105 SER A C 1
ATOM 824 O O . SER A 1 105 ? 6.562 2.701 -17.016 1.00 93.81 105 SER A O 1
ATOM 826 N N . SER A 1 106 ? 4.795 2.979 -15.684 1.00 90.50 106 SER A N 1
ATOM 827 C CA . SER A 1 106 ? 4.879 4.447 -15.673 1.00 90.50 106 SER A CA 1
ATOM 828 C C . SER A 1 106 ? 5.931 4.977 -14.694 1.00 90.50 106 SER A C 1
ATOM 830 O O . SER A 1 106 ? 6.142 6.185 -14.621 1.00 90.50 106 SER A O 1
ATOM 832 N N . ILE A 1 107 ? 6.517 4.090 -13.892 1.00 91.38 107 ILE A N 1
ATOM 833 C CA . ILE A 1 107 ? 7.548 4.368 -12.898 1.00 91.38 107 ILE A CA 1
ATOM 834 C C . ILE A 1 107 ? 8.650 3.312 -13.016 1.00 91.38 107 ILE A C 1
ATOM 836 O O . ILE A 1 107 ? 8.361 2.137 -13.254 1.00 91.38 107 ILE A O 1
ATOM 840 N N . ASN A 1 108 ? 9.891 3.760 -12.861 1.00 91.69 108 ASN A N 1
ATOM 841 C CA . ASN A 1 108 ? 11.084 2.937 -12.709 1.00 91.69 108 ASN A CA 1
ATOM 842 C C . ASN A 1 108 ? 11.840 3.466 -11.478 1.00 91.69 108 ASN A C 1
ATOM 844 O O . ASN A 1 108 ? 11.855 4.688 -11.270 1.00 91.69 108 ASN A O 1
ATOM 848 N N . PHE A 1 109 ? 12.361 2.576 -10.637 1.00 90.56 109 PHE A N 1
ATOM 849 C CA . PHE A 1 109 ? 13.063 2.951 -9.413 1.00 90.56 109 PHE A CA 1
ATOM 850 C C . PHE A 1 109 ? 14.553 3.161 -9.700 1.00 90.56 109 PHE A C 1
ATOM 852 O O . PHE A 1 109 ? 14.964 3.266 -10.854 1.00 90.56 109 PHE A O 1
ATOM 859 N N . CYS A 1 110 ? 15.364 3.360 -8.657 1.00 87.94 110 CYS A N 1
ATOM 860 C CA . CYS A 1 110 ? 16.769 3.707 -8.864 1.00 87.94 110 CYS A CA 1
ATOM 861 C C . CYS A 1 110 ? 17.713 2.510 -8.975 1.00 87.94 110 CYS A C 1
ATOM 863 O O . CYS A 1 110 ? 18.896 2.679 -9.263 1.00 87.94 110 CYS A O 1
ATOM 865 N N . GLU A 1 111 ? 17.225 1.312 -8.678 1.00 85.69 111 GLU A N 1
ATOM 866 C CA . GLU A 1 111 ? 18.017 0.100 -8.819 1.00 85.69 111 GLU A CA 1
ATOM 867 C C . GLU A 1 111 ? 18.302 -0.180 -10.306 1.00 85.69 111 GLU A C 1
ATOM 869 O O . GLU A 1 111 ? 17.422 -0.026 -11.145 1.00 85.69 111 GLU A O 1
ATOM 874 N N . ASP A 1 112 ? 19.538 -0.566 -10.643 1.00 87.69 112 ASP A N 1
ATOM 875 C CA . ASP A 1 112 ? 19.924 -0.828 -12.033 1.00 87.69 112 ASP A CA 1
ATOM 876 C C . ASP A 1 112 ? 19.172 -2.052 -12.595 1.00 87.69 112 ASP A C 1
ATOM 878 O O . ASP A 1 112 ? 19.396 -3.190 -12.163 1.00 87.69 112 ASP A O 1
ATOM 882 N N . ASP A 1 113 ? 18.350 -1.823 -13.620 1.00 91.44 113 ASP A N 1
ATOM 883 C CA . ASP A 1 113 ? 17.556 -2.859 -14.283 1.00 91.44 113 ASP A CA 1
ATOM 884 C C . ASP A 1 113 ? 18.410 -4.013 -14.826 1.00 91.44 113 ASP A C 1
ATOM 886 O O . ASP A 1 113 ? 19.337 -3.829 -15.619 1.00 91.44 113 ASP A O 1
ATOM 890 N N . PHE A 1 114 ? 18.049 -5.239 -14.445 1.00 89.19 114 PHE A N 1
ATOM 891 C CA . PHE A 1 114 ? 18.623 -6.497 -14.936 1.00 89.19 114 PHE A CA 1
ATOM 892 C C . PHE A 1 114 ? 20.148 -6.610 -14.752 1.00 89.19 114 PHE A C 1
ATOM 894 O O . PHE A 1 114 ? 20.788 -7.471 -15.362 1.00 89.19 114 PHE A O 1
ATOM 901 N N . GLN A 1 115 ? 20.744 -5.794 -13.872 1.00 85.44 115 GLN A N 1
ATOM 902 C CA . GLN A 1 115 ? 22.194 -5.752 -13.652 1.00 85.44 115 GLN A CA 1
ATOM 903 C C . GLN A 1 115 ? 22.761 -7.111 -13.215 1.00 85.44 115 GLN A C 1
ATOM 905 O O . GLN A 1 115 ? 23.869 -7.488 -13.607 1.00 85.44 115 GLN A O 1
ATOM 910 N N . PHE A 1 116 ? 21.999 -7.849 -12.406 1.00 82.00 116 PHE A N 1
ATOM 911 C CA . PHE A 1 116 ? 22.420 -9.115 -11.795 1.00 82.00 116 PHE A CA 1
ATOM 912 C C . PHE A 1 116 ? 21.731 -10.349 -12.398 1.00 82.00 116 PHE A C 1
ATOM 914 O O . PHE A 1 116 ? 22.204 -11.472 -12.239 1.00 82.00 116 PHE A O 1
ATOM 921 N N . SER A 1 117 ? 20.594 -10.180 -13.080 1.00 85.94 117 SER A N 1
ATOM 922 C CA . SER A 1 117 ? 19.814 -11.287 -13.645 1.00 85.94 117 SER A CA 1
ATOM 923 C C . SER A 1 117 ? 18.975 -10.828 -14.835 1.00 85.94 117 SER A C 1
ATOM 925 O O . SER A 1 117 ? 18.376 -9.766 -14.782 1.00 85.94 117 SER A O 1
ATOM 927 N N . ARG A 1 118 ? 18.834 -11.672 -15.868 1.00 88.62 118 ARG A N 1
ATOM 928 C CA . ARG A 1 118 ? 17.935 -11.419 -17.017 1.00 88.62 118 ARG A CA 1
ATOM 929 C C . ARG A 1 118 ? 16.454 -11.603 -16.667 1.00 88.62 118 ARG A C 1
ATOM 931 O O . ARG A 1 118 ? 15.588 -11.324 -17.486 1.00 88.62 118 ARG A O 1
ATOM 938 N N . TYR A 1 119 ? 16.167 -12.155 -15.487 1.00 89.44 119 TYR A N 1
ATOM 939 C CA . TYR A 1 119 ? 14.816 -12.528 -15.061 1.00 89.44 119 TYR A CA 1
ATOM 940 C C . TYR A 1 119 ? 14.209 -11.569 -14.037 1.00 89.44 119 TYR A C 1
ATOM 942 O O . TYR A 1 119 ? 13.010 -11.643 -13.784 1.00 89.44 119 TYR A O 1
ATOM 950 N N . VAL A 1 120 ? 15.035 -10.740 -13.396 1.00 92.75 120 VAL A N 1
ATOM 951 C CA . VAL A 1 120 ? 14.621 -9.844 -12.315 1.00 92.75 120 VAL A CA 1
ATOM 952 C C . VAL A 1 120 ? 15.271 -8.493 -12.561 1.00 92.75 120 VAL A C 1
ATOM 954 O O . VAL A 1 120 ? 16.497 -8.411 -12.497 1.00 92.75 120 VAL A O 1
ATOM 957 N N . ALA A 1 121 ? 14.453 -7.477 -12.844 1.00 92.62 121 ALA A N 1
ATOM 958 C CA . ALA A 1 121 ? 14.933 -6.125 -13.104 1.00 92.62 121 ALA A CA 1
ATOM 959 C C . ALA A 1 121 ? 15.582 -5.511 -11.854 1.00 92.62 121 ALA A C 1
ATOM 961 O O . ALA A 1 121 ? 16.769 -5.212 -11.878 1.00 92.62 121 ALA A O 1
ATOM 962 N N . GLU A 1 122 ? 14.844 -5.443 -10.746 1.00 91.94 122 GLU A N 1
ATOM 963 C CA . GLU A 1 122 ? 15.256 -4.767 -9.512 1.00 91.94 122 GLU A CA 1
ATOM 964 C C . GLU A 1 122 ? 15.297 -5.762 -8.329 1.00 91.94 122 GLU A C 1
ATOM 966 O O . GLU A 1 122 ? 14.319 -5.939 -7.584 1.00 91.94 122 GLU A O 1
ATOM 971 N N . PRO A 1 123 ? 16.387 -6.533 -8.179 1.00 87.94 123 PRO A N 1
ATOM 972 C CA . PRO A 1 123 ? 16.426 -7.645 -7.238 1.00 87.94 123 PRO A CA 1
ATOM 973 C C . PRO A 1 123 ? 16.372 -7.266 -5.756 1.00 87.94 123 PRO A C 1
ATOM 975 O O . PRO A 1 123 ? 15.817 -8.036 -4.962 1.00 87.94 123 PRO A O 1
ATOM 978 N N . ALA A 1 124 ? 16.921 -6.121 -5.353 1.00 86.44 124 ALA A N 1
ATOM 979 C CA . ALA A 1 124 ? 16.833 -5.643 -3.981 1.00 86.44 124 ALA A CA 1
ATOM 980 C C . ALA A 1 124 ? 15.398 -5.252 -3.617 1.00 86.44 124 ALA A C 1
ATOM 982 O O . ALA A 1 124 ? 14.905 -5.623 -2.541 1.00 86.44 124 ALA A O 1
ATOM 983 N N . ASN A 1 125 ? 14.692 -4.601 -4.538 1.00 90.50 125 ASN A N 1
ATOM 984 C CA . ASN A 1 125 ? 13.277 -4.276 -4.381 1.00 90.50 125 ASN A CA 1
ATOM 985 C C . ASN A 1 125 ? 12.380 -5.532 -4.378 1.00 90.50 125 ASN A C 1
ATOM 987 O O . ASN A 1 125 ? 11.472 -5.658 -3.548 1.00 90.50 125 ASN A O 1
ATOM 991 N N . VAL A 1 126 ? 12.687 -6.540 -5.203 1.00 91.31 126 VAL A N 1
ATOM 992 C CA . VAL A 1 126 ? 12.018 -7.856 -5.164 1.00 91.31 126 VAL A CA 1
ATOM 993 C C . VAL A 1 126 ? 12.194 -8.554 -3.813 1.00 91.31 126 VAL A C 1
ATOM 995 O O . VAL A 1 126 ? 11.223 -9.009 -3.199 1.00 91.31 126 VAL A O 1
ATOM 998 N N . ALA A 1 127 ? 13.432 -8.648 -3.333 1.00 85.81 127 ALA A N 1
ATOM 999 C CA . ALA A 1 127 ? 13.754 -9.351 -2.097 1.00 85.81 127 ALA A CA 1
ATOM 1000 C C . ALA A 1 127 ? 13.165 -8.659 -0.860 1.00 85.81 127 ALA A C 1
ATOM 1002 O O . ALA A 1 127 ? 12.641 -9.333 0.031 1.00 85.81 127 ALA A O 1
ATOM 1003 N N . SER A 1 128 ? 13.212 -7.327 -0.807 1.00 83.25 128 SER A N 1
ATOM 1004 C CA . SER A 1 128 ? 12.617 -6.560 0.291 1.00 83.25 128 SER A CA 1
ATOM 1005 C C . SER A 1 128 ? 11.091 -6.699 0.323 1.00 83.25 128 SER A C 1
ATOM 1007 O O . SER A 1 128 ? 10.525 -6.909 1.399 1.00 83.25 128 SER A O 1
ATOM 1009 N N . SER A 1 129 ? 10.427 -6.722 -0.836 1.00 87.75 129 SER A N 1
ATOM 1010 C CA . SER A 1 129 ? 8.984 -6.985 -0.948 1.00 87.75 129 SER A CA 1
ATOM 1011 C C . SER A 1 129 ? 8.598 -8.361 -0.400 1.00 87.75 129 SER A C 1
ATOM 1013 O O . SER A 1 129 ? 7.671 -8.491 0.410 1.00 87.75 129 SER A O 1
ATOM 1015 N N . LEU A 1 130 ? 9.352 -9.395 -0.787 1.00 84.62 130 LEU A N 1
ATOM 1016 C CA . LEU A 1 130 ? 9.180 -10.758 -0.286 1.00 84.62 130 LEU A CA 1
ATOM 1017 C C . LEU A 1 130 ? 9.417 -10.852 1.223 1.00 84.62 130 LEU A C 1
ATOM 1019 O O . LEU A 1 130 ? 8.625 -11.477 1.927 1.00 84.62 130 LEU A O 1
ATOM 1023 N N . GLY A 1 131 ? 10.490 -10.236 1.719 1.00 81.25 131 GLY A N 1
ATOM 1024 C CA . GLY A 1 131 ? 10.885 -10.291 3.124 1.00 81.25 131 GLY A CA 1
ATOM 1025 C C . GLY A 1 131 ? 9.965 -9.501 4.057 1.00 81.25 131 GLY A C 1
ATOM 1026 O O . GLY A 1 131 ? 9.769 -9.908 5.201 1.00 81.25 131 GLY A O 1
ATOM 1027 N N . ALA A 1 132 ? 9.375 -8.400 3.587 1.00 82.38 132 ALA A N 1
ATOM 1028 C CA . ALA A 1 132 ? 8.547 -7.527 4.412 1.00 82.38 132 ALA A CA 1
ATOM 1029 C C . ALA A 1 132 ? 7.067 -7.941 4.422 1.00 82.38 132 ALA A C 1
ATOM 1031 O O . ALA A 1 132 ? 6.478 -8.126 5.490 1.00 82.38 132 ALA A O 1
ATOM 1032 N N . TYR A 1 133 ? 6.446 -8.096 3.249 1.00 88.62 133 TYR A N 1
ATOM 1033 C CA . TYR A 1 133 ? 4.987 -8.217 3.156 1.00 88.62 133 TYR A CA 1
ATOM 1034 C C . TYR A 1 133 ? 4.483 -9.638 3.402 1.00 88.62 133 TYR A C 1
ATOM 1036 O O . TYR A 1 133 ? 3.531 -9.834 4.165 1.00 88.62 133 TYR A O 1
ATOM 1044 N N . LEU A 1 134 ? 5.111 -10.644 2.784 1.00 87.62 134 LEU A N 1
ATOM 1045 C CA . LEU A 1 134 ? 4.609 -12.018 2.853 1.00 87.62 134 LEU A CA 1
ATOM 1046 C C . LEU A 1 134 ? 4.669 -12.606 4.269 1.00 87.62 134 LEU A C 1
ATOM 1048 O O . LEU A 1 134 ? 3.643 -13.136 4.704 1.00 87.62 134 LEU A O 1
ATOM 1052 N N . PRO A 1 135 ? 5.771 -12.495 5.041 1.00 86.56 135 PRO A N 1
ATOM 1053 C CA . PRO A 1 135 ? 5.804 -13.013 6.407 1.00 86.56 135 PRO A CA 1
ATOM 1054 C C . PRO A 1 135 ? 4.718 -12.405 7.296 1.00 86.56 135 PRO A C 1
ATOM 1056 O O . PRO A 1 135 ? 4.075 -13.127 8.060 1.00 86.56 135 PRO A O 1
ATOM 1059 N N . LEU A 1 136 ? 4.453 -11.102 7.157 1.00 86.06 136 LEU A N 1
ATOM 1060 C CA . LEU A 1 136 ? 3.393 -10.417 7.898 1.00 86.06 136 LEU A CA 1
ATOM 1061 C C . LEU A 1 136 ? 1.996 -10.885 7.470 1.00 86.06 136 LEU A C 1
ATOM 1063 O O . LEU A 1 136 ? 1.151 -11.154 8.327 1.00 86.06 136 LEU A O 1
ATOM 1067 N N . ALA A 1 137 ? 1.759 -11.039 6.166 1.00 92.25 137 ALA A N 1
ATOM 1068 C CA . ALA A 1 137 ? 0.510 -11.576 5.636 1.00 92.25 137 ALA A CA 1
ATOM 1069 C C . ALA A 1 137 ? 0.245 -13.004 6.141 1.00 92.25 137 ALA A C 1
ATOM 1071 O O . ALA A 1 137 ? -0.833 -13.287 6.670 1.00 92.25 137 ALA A O 1
ATOM 1072 N N . PHE A 1 138 ? 1.246 -13.888 6.066 1.00 87.88 138 PHE A N 1
ATOM 1073 C CA . PHE A 1 138 ? 1.158 -15.253 6.588 1.00 87.88 138 PHE A CA 1
ATOM 1074 C C . PHE A 1 138 ? 0.927 -15.276 8.099 1.00 87.88 138 PHE A C 1
ATOM 1076 O O . PHE A 1 138 ? 0.081 -16.034 8.578 1.00 87.88 138 PHE A O 1
ATOM 1083 N N . HIS A 1 139 ? 1.619 -14.421 8.856 1.00 85.25 139 HIS A N 1
ATOM 1084 C CA . HIS A 1 139 ? 1.422 -14.318 10.298 1.00 85.25 139 HIS A CA 1
ATOM 1085 C C . HIS A 1 139 ? -0.024 -13.937 10.653 1.00 85.25 139 HIS A C 1
ATOM 1087 O O . HIS A 1 139 ? -0.625 -14.556 11.532 1.00 85.25 139 HIS A O 1
ATOM 1093 N N . GLY A 1 140 ? -0.618 -12.974 9.946 1.00 85.81 140 GLY A N 1
ATOM 1094 C CA . GLY A 1 140 ? -2.012 -12.592 10.164 1.00 85.81 140 GLY A CA 1
ATOM 1095 C C . GLY A 1 140 ? -3.016 -13.669 9.749 1.00 85.81 140 GLY A C 1
ATOM 1096 O O . GLY A 1 140 ? -3.966 -13.935 10.482 1.00 85.81 140 GLY A O 1
ATOM 1097 N N . LEU A 1 141 ? -2.806 -14.325 8.603 1.00 88.44 141 LEU A N 1
ATOM 1098 C CA . LEU A 1 141 ? -3.764 -15.282 8.028 1.00 88.44 141 LEU A CA 1
ATOM 1099 C C . LEU A 1 141 ? -3.705 -16.688 8.636 1.00 88.44 141 LEU A C 1
ATOM 1101 O O . LEU A 1 141 ? -4.738 -17.357 8.715 1.00 88.44 141 LEU A O 1
ATOM 1105 N N . ALA A 1 142 ? -2.521 -17.140 9.049 1.00 85.88 142 ALA A N 1
ATOM 1106 C CA . ALA A 1 142 ? -2.284 -18.503 9.530 1.00 85.88 142 ALA A CA 1
ATOM 1107 C C . ALA A 1 142 ? -1.732 -18.564 10.964 1.00 85.88 142 ALA A C 1
ATOM 1109 O O . ALA A 1 142 ? -1.783 -19.618 11.598 1.00 85.88 142 ALA A O 1
ATOM 1110 N N . GLY A 1 143 ? -1.226 -17.451 11.501 1.00 82.38 143 GLY A N 1
ATOM 1111 C CA . GLY A 1 143 ? -0.652 -17.393 12.844 1.00 82.38 143 GLY A CA 1
ATOM 1112 C C . GLY A 1 143 ? -1.687 -17.293 13.976 1.00 82.38 143 GLY A C 1
ATOM 1113 O O . GLY A 1 143 ? -2.899 -17.389 13.746 1.00 82.38 143 GLY A O 1
ATOM 1114 N N . PRO A 1 144 ? -1.227 -17.058 15.220 1.00 72.69 144 PRO A N 1
ATOM 1115 C CA . PRO A 1 144 ? -2.085 -16.881 16.398 1.00 72.69 144 PRO A CA 1
ATOM 1116 C C . PRO A 1 144 ? -3.228 -15.850 16.246 1.00 72.69 144 PRO A C 1
ATOM 1118 O O . PRO A 1 144 ? -4.324 -16.113 16.765 1.00 72.69 144 PRO A O 1
ATOM 1121 N N . PRO A 1 145 ? -3.056 -14.720 15.517 1.00 73.62 145 PRO A N 1
ATOM 1122 C CA . PRO A 1 145 ? -4.152 -13.783 15.260 1.00 73.62 145 PRO A CA 1
ATOM 1123 C C . PRO A 1 145 ? -5.345 -14.447 14.561 1.00 73.62 145 PRO A C 1
ATOM 1125 O O . PRO A 1 145 ? -6.488 -14.296 15.000 1.00 73.62 145 PRO A O 1
ATOM 1128 N N . SER A 1 146 ? -5.079 -15.285 13.553 1.00 77.38 146 SER A N 1
ATOM 1129 C CA . SER A 1 146 ? -6.114 -15.996 12.794 1.00 77.38 146 SER A CA 1
ATOM 1130 C C . SER A 1 146 ? -6.963 -16.925 13.669 1.00 77.38 146 SER A C 1
ATOM 1132 O O . SER A 1 146 ? -8.179 -17.022 13.493 1.00 77.38 146 SER A O 1
ATOM 1134 N N . GLN A 1 147 ? -6.350 -17.578 14.662 1.00 77.31 147 GLN A N 1
ATOM 1135 C CA . GLN A 1 147 ? -7.053 -18.456 15.599 1.00 77.31 147 GLN A CA 1
ATOM 1136 C C . GLN A 1 147 ? -7.978 -17.658 16.520 1.00 77.31 147 GLN A C 1
ATOM 1138 O O . GLN A 1 147 ? -9.101 -18.081 16.798 1.00 77.31 147 GLN A O 1
ATOM 1143 N N . SER A 1 148 ? -7.522 -16.485 16.958 1.00 71.00 148 SER A N 1
ATOM 1144 C CA . SER A 1 148 ? -8.293 -15.584 17.818 1.00 71.00 148 SER A CA 1
ATOM 1145 C C . SER A 1 148 ? -9.536 -15.052 17.101 1.00 71.00 148 SER A C 1
ATOM 1147 O O . SER A 1 148 ? -10.616 -14.994 17.689 1.00 71.00 148 SER A O 1
ATOM 1149 N N . TRP A 1 149 ? -9.413 -14.739 15.810 1.00 73.31 149 TRP A N 1
ATOM 1150 C CA . TRP A 1 149 ? -10.523 -14.273 14.978 1.00 73.31 149 TRP A CA 1
ATOM 1151 C C . TRP A 1 149 ? -11.553 -15.358 14.667 1.00 73.31 149 TRP A C 1
ATOM 1153 O O . TRP A 1 149 ? -12.743 -15.066 14.615 1.00 73.31 149 TRP A O 1
ATOM 1163 N N . ARG A 1 150 ? -11.121 -16.615 14.503 1.00 70.81 150 ARG A N 1
ATOM 1164 C CA . ARG A 1 150 ? -12.021 -17.759 14.261 1.00 70.81 150 ARG A CA 1
ATOM 1165 C C . ARG A 1 150 ? -12.890 -18.107 15.472 1.00 70.81 150 ARG A C 1
ATOM 1167 O O . ARG A 1 150 ? -13.965 -18.671 15.303 1.00 70.81 150 ARG A O 1
ATOM 1174 N N . ARG A 1 151 ? -12.427 -17.794 16.687 1.00 69.75 151 ARG A N 1
ATOM 1175 C CA . ARG A 1 151 ? -13.134 -18.097 17.945 1.00 69.75 151 ARG A CA 1
ATOM 1176 C C . ARG A 1 151 ? -14.195 -17.061 18.328 1.00 69.75 151 ARG A C 1
ATOM 1178 O O . ARG A 1 151 ? -14.983 -17.333 19.229 1.00 69.75 151 ARG A O 1
ATOM 1185 N N . ARG A 1 152 ? -14.232 -15.890 17.680 1.00 61.03 152 ARG A N 1
ATOM 1186 C CA . ARG A 1 152 ? -15.267 -14.867 17.911 1.00 61.03 152 ARG A CA 1
ATOM 1187 C C . ARG A 1 152 ? -16.299 -14.902 16.774 1.00 61.03 152 ARG A C 1
ATOM 1189 O O . ARG A 1 152 ? -15.890 -14.906 15.613 1.00 61.03 152 ARG A O 1
ATOM 1196 N N . PRO A 1 153 ? -17.616 -14.958 17.057 1.00 49.75 153 PRO A N 1
ATOM 1197 C CA . PRO A 1 153 ? -18.611 -15.189 16.015 1.00 49.75 153 PRO A CA 1
ATOM 1198 C C . PRO A 1 153 ? -18.656 -14.060 14.973 1.00 49.75 153 PRO A C 1
ATOM 1200 O O . PRO A 1 153 ? -18.919 -12.907 15.294 1.00 49.75 153 PRO A O 1
ATOM 1203 N N . LEU A 1 154 ? -18.457 -14.447 13.709 1.00 50.12 154 LEU A N 1
ATOM 1204 C CA . LEU A 1 154 ? -19.216 -13.991 12.535 1.00 50.12 154 LEU A CA 1
ATOM 1205 C C . LEU A 1 154 ? -19.303 -12.468 12.293 1.00 50.12 154 LEU A C 1
ATOM 1207 O O . LEU A 1 154 ? -20.392 -11.926 12.164 1.00 50.12 154 LEU A O 1
ATOM 1211 N N . ARG A 1 155 ? -18.156 -11.786 12.183 1.00 55.34 155 ARG A N 1
ATOM 1212 C CA . ARG A 1 155 ? -17.903 -10.613 11.296 1.00 55.34 155 ARG A CA 1
ATOM 1213 C C . ARG A 1 155 ? -16.559 -9.966 11.593 1.00 55.34 155 ARG A C 1
ATOM 1215 O O . ARG A 1 155 ? -15.874 -9.533 10.671 1.00 55.34 155 ARG A O 1
ATOM 1222 N N . ASP A 1 156 ? -16.162 -9.984 12.863 1.00 63.22 156 ASP A N 1
ATOM 1223 C CA . ASP A 1 156 ? -14.956 -9.299 13.325 1.00 63.22 156 ASP A CA 1
ATOM 1224 C C . ASP A 1 156 ? -13.675 -9.856 12.706 1.00 63.22 156 ASP A C 1
ATOM 1226 O O . ASP A 1 156 ? -12.755 -9.103 12.414 1.00 63.22 156 ASP A O 1
ATOM 1230 N N . GLY A 1 157 ? -13.616 -11.165 12.454 1.00 76.44 157 GLY A N 1
ATOM 1231 C CA . GLY A 1 157 ? -12.425 -11.802 11.897 1.00 76.44 157 GLY A CA 1
ATOM 1232 C C . GLY A 1 157 ? -12.207 -11.576 10.403 1.00 76.44 157 GLY A C 1
ATOM 1233 O O . GLY A 1 157 ? -11.066 -11.489 9.955 1.00 76.44 157 GLY A O 1
ATOM 1234 N N . VAL A 1 158 ? -13.290 -11.473 9.627 1.00 84.75 158 VAL A N 1
ATOM 1235 C CA . VAL A 1 158 ? -13.212 -11.430 8.156 1.00 84.75 158 VAL A CA 1
ATOM 1236 C C . VAL A 1 158 ? -12.555 -10.138 7.685 1.00 84.75 158 VAL A C 1
ATOM 1238 O O . VAL A 1 158 ? -11.757 -10.172 6.757 1.00 84.75 158 VAL A O 1
ATOM 1241 N N . ARG A 1 159 ? -12.830 -9.010 8.351 1.00 86.81 159 ARG A N 1
ATOM 1242 C CA . ARG A 1 159 ? -12.238 -7.712 7.996 1.00 86.81 159 ARG A CA 1
ATOM 1243 C C . ARG A 1 159 ? -10.723 -7.670 8.213 1.00 86.81 159 ARG A C 1
ATOM 1245 O O . ARG A 1 159 ? -10.003 -7.183 7.348 1.00 86.81 159 ARG A O 1
ATOM 1252 N N . PHE A 1 160 ? -10.230 -8.255 9.307 1.00 88.81 160 PHE A N 1
ATOM 1253 C CA . PHE A 1 160 ? -8.789 -8.349 9.555 1.00 88.81 160 PHE A CA 1
ATOM 1254 C C . PHE A 1 160 ? -8.130 -9.355 8.613 1.00 88.81 160 PHE A C 1
ATOM 1256 O O . PHE A 1 160 ? -7.087 -9.057 8.042 1.00 88.81 160 PHE A O 1
ATOM 1263 N N . ALA A 1 161 ? -8.767 -10.505 8.371 1.00 90.75 161 ALA A N 1
ATOM 1264 C CA . ALA A 1 161 ? -8.288 -11.459 7.376 1.00 90.75 161 ALA A CA 1
ATOM 1265 C C . ALA A 1 161 ? -8.207 -10.826 5.976 1.00 90.75 161 ALA A C 1
ATOM 1267 O O . ALA A 1 161 ? -7.218 -11.028 5.281 1.00 90.75 161 ALA A O 1
ATOM 1268 N N . ALA A 1 162 ? -9.193 -10.011 5.587 1.00 92.62 162 ALA A N 1
ATOM 1269 C CA . ALA A 1 162 ? -9.166 -9.271 4.330 1.00 92.62 162 ALA A CA 1
ATOM 1270 C C . ALA A 1 162 ? -7.981 -8.295 4.270 1.00 92.62 162 ALA A C 1
ATOM 1272 O O . ALA A 1 162 ? -7.263 -8.303 3.275 1.0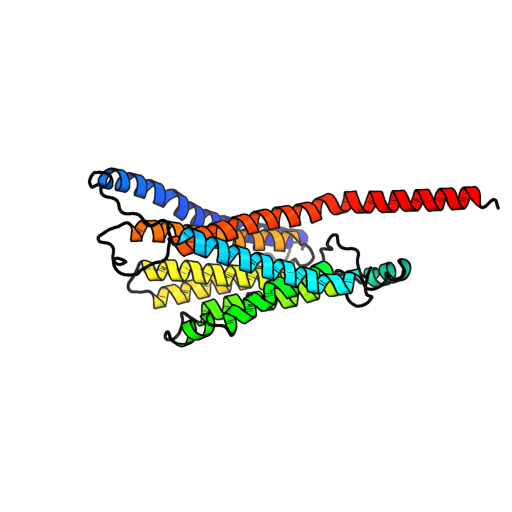0 92.62 162 ALA A O 1
ATOM 1273 N N . ALA A 1 163 ? -7.715 -7.534 5.339 1.00 93.50 163 ALA A N 1
ATOM 1274 C CA . ALA A 1 163 ? -6.556 -6.640 5.401 1.00 93.50 163 ALA A CA 1
ATOM 1275 C C . ALA A 1 163 ? -5.229 -7.407 5.217 1.00 93.50 163 ALA A C 1
ATOM 1277 O O . ALA A 1 163 ? -4.418 -7.049 4.363 1.00 93.50 163 ALA A O 1
ATOM 1278 N N . TYR A 1 164 ? -5.026 -8.524 5.924 1.00 93.88 164 TYR A N 1
ATOM 1279 C CA . TYR A 1 164 ? -3.813 -9.338 5.753 1.00 93.88 164 TYR A CA 1
ATOM 1280 C C . TYR A 1 164 ? -3.729 -10.040 4.389 1.00 93.88 164 TYR A C 1
ATOM 1282 O O . TYR A 1 164 ? -2.636 -10.180 3.845 1.00 93.88 164 TYR A O 1
ATOM 1290 N N . ALA A 1 165 ? -4.856 -10.443 3.799 1.00 95.75 165 ALA A N 1
ATOM 1291 C CA . ALA A 1 165 ? -4.888 -10.981 2.440 1.00 95.75 165 ALA A CA 1
ATOM 1292 C C . ALA A 1 165 ? -4.500 -9.919 1.402 1.00 95.75 165 ALA A C 1
ATOM 1294 O O . ALA A 1 165 ? -3.699 -10.195 0.508 1.00 95.75 165 ALA A O 1
ATOM 1295 N N . THR A 1 166 ? -5.000 -8.688 1.547 1.00 96.50 166 THR A N 1
ATOM 1296 C CA . THR A 1 166 ? -4.575 -7.572 0.691 1.00 96.50 166 THR A CA 1
ATOM 1297 C C . THR A 1 166 ? -3.099 -7.239 0.891 1.00 96.50 166 THR A C 1
ATOM 1299 O O . THR A 1 166 ? -2.412 -7.026 -0.098 1.00 96.50 166 THR A O 1
ATOM 1302 N N . LEU A 1 167 ? -2.571 -7.317 2.120 1.00 95.75 167 LEU A N 1
ATOM 1303 C CA . LEU A 1 167 ? -1.140 -7.146 2.395 1.00 95.75 167 LEU A CA 1
ATOM 1304 C C . LEU A 1 167 ? -0.278 -8.199 1.682 1.00 95.75 167 LEU A C 1
ATOM 1306 O O . LEU A 1 167 ? 0.749 -7.871 1.099 1.00 95.75 167 LEU A O 1
ATOM 1310 N N . GLY A 1 168 ? -0.711 -9.462 1.681 1.00 96.25 168 GLY A N 1
ATOM 1311 C CA . GLY A 1 168 ? -0.034 -10.517 0.924 1.00 96.25 168 GLY A CA 1
ATOM 1312 C C . GLY A 1 168 ? -0.090 -10.275 -0.584 1.00 96.25 168 GLY A C 1
ATOM 1313 O O . GLY A 1 168 ? 0.887 -10.517 -1.286 1.00 96.25 168 GLY A O 1
ATOM 1314 N N . THR A 1 169 ? -1.214 -9.741 -1.068 1.00 97.50 169 THR A N 1
ATOM 1315 C CA . THR A 1 169 ? -1.394 -9.389 -2.482 1.00 97.50 169 THR A CA 1
ATOM 1316 C C . THR A 1 169 ? -0.461 -8.243 -2.889 1.00 97.50 169 THR A C 1
ATOM 1318 O O . THR A 1 169 ? 0.132 -8.337 -3.955 1.00 97.50 169 THR A O 1
ATOM 1321 N N . ILE A 1 170 ? -0.254 -7.235 -2.027 1.00 97.56 170 ILE A N 1
ATOM 1322 C CA . ILE A 1 170 ? 0.778 -6.195 -2.215 1.00 97.56 170 ILE A CA 1
ATOM 1323 C C . ILE A 1 170 ? 2.156 -6.842 -2.339 1.00 97.56 170 ILE A C 1
ATOM 1325 O O . ILE A 1 170 ? 2.864 -6.575 -3.294 1.00 97.56 170 ILE A O 1
ATOM 1329 N N . GLY A 1 171 ? 2.523 -7.754 -1.432 1.00 95.31 171 GLY A N 1
ATOM 1330 C CA . GLY A 1 171 ? 3.830 -8.417 -1.489 1.00 95.31 171 GLY A CA 1
ATOM 1331 C C . GLY A 1 171 ? 4.101 -9.143 -2.809 1.00 95.31 171 GLY A C 1
ATOM 1332 O O . GLY A 1 171 ? 5.187 -9.022 -3.370 1.00 95.31 171 GLY A O 1
ATOM 1333 N N . VAL A 1 172 ? 3.107 -9.872 -3.328 1.00 96.75 172 VAL A N 1
ATOM 1334 C CA . VAL A 1 172 ? 3.210 -10.550 -4.634 1.00 96.75 172 VAL A CA 1
ATOM 1335 C C . VAL A 1 172 ? 3.219 -9.546 -5.789 1.00 96.75 172 VAL A C 1
ATOM 1337 O O . VAL A 1 172 ? 3.985 -9.717 -6.735 1.00 96.75 172 VAL A O 1
ATOM 1340 N N . GLY A 1 173 ? 2.378 -8.514 -5.715 1.00 97.38 173 GLY A N 1
ATOM 1341 C CA . GLY A 1 173 ? 2.280 -7.450 -6.709 1.00 97.38 173 GLY A CA 1
ATOM 1342 C C . GLY A 1 173 ? 3.574 -6.661 -6.847 1.00 97.38 173 GLY A C 1
ATOM 1343 O O . GLY A 1 173 ? 4.124 -6.593 -7.939 1.00 97.38 173 GLY A O 1
ATOM 1344 N N . SER A 1 174 ? 4.097 -6.160 -5.731 1.00 97.00 174 SER A N 1
ATOM 1345 C CA . SER A 1 174 ? 5.358 -5.424 -5.638 1.00 97.00 174 SER A CA 1
ATOM 1346 C C . SER A 1 174 ? 6.535 -6.266 -6.133 1.00 97.00 174 SER A C 1
ATOM 1348 O O . SER A 1 174 ? 7.301 -5.825 -6.985 1.00 97.00 174 SER A O 1
ATOM 1350 N N . MET A 1 175 ? 6.612 -7.543 -5.735 1.00 95.88 175 MET A N 1
ATOM 1351 C CA . MET A 1 175 ? 7.594 -8.480 -6.293 1.00 95.88 175 MET A CA 1
ATOM 1352 C C . MET A 1 175 ? 7.485 -8.579 -7.823 1.00 95.88 175 MET A C 1
ATOM 1354 O O . MET A 1 175 ? 8.493 -8.538 -8.521 1.00 95.88 175 MET A O 1
ATOM 1358 N N . ALA A 1 176 ? 6.274 -8.728 -8.362 1.00 96.69 176 ALA A N 1
ATOM 1359 C CA . ALA A 1 176 ? 6.076 -8.837 -9.804 1.00 96.69 176 ALA A CA 1
ATOM 1360 C C . ALA A 1 176 ? 6.368 -7.517 -10.540 1.00 96.69 176 ALA A C 1
ATOM 1362 O O . ALA A 1 176 ? 6.846 -7.549 -11.675 1.00 96.69 176 ALA A O 1
ATOM 1363 N N . LEU A 1 177 ? 6.082 -6.366 -9.921 1.00 96.81 177 LEU A N 1
ATOM 1364 C CA . LEU A 1 177 ? 6.433 -5.047 -10.442 1.00 96.81 177 LEU A CA 1
ATOM 1365 C C . LEU A 1 177 ? 7.948 -4.934 -10.571 1.00 96.81 177 LEU A C 1
ATOM 1367 O O . LEU A 1 177 ? 8.434 -4.772 -11.681 1.00 96.81 177 LEU A O 1
ATOM 1371 N N . HIS A 1 178 ? 8.680 -5.121 -9.481 1.00 96.19 178 HIS A N 1
ATOM 1372 C CA . HIS A 1 178 ? 10.134 -4.973 -9.457 1.00 96.19 178 HIS A CA 1
ATOM 1373 C C . HIS A 1 178 ? 10.870 -6.065 -10.251 1.00 96.19 178 HIS A C 1
ATOM 1375 O O . HIS A 1 178 ? 11.996 -5.871 -10.695 1.00 96.19 178 HIS A O 1
ATOM 1381 N N . ALA A 1 179 ? 10.244 -7.219 -10.496 1.00 94.94 179 ALA A N 1
ATOM 1382 C CA . ALA A 1 179 ? 10.826 -8.241 -11.3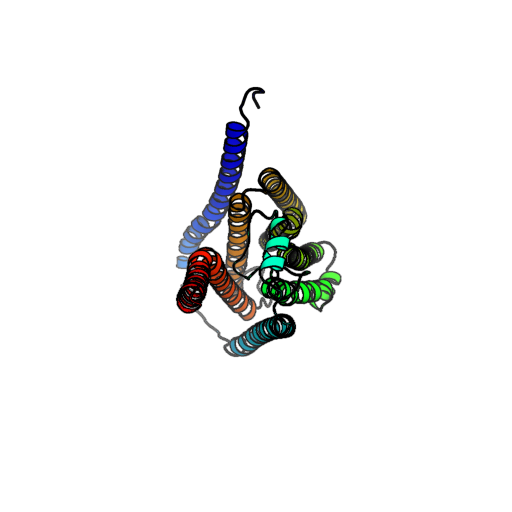62 1.00 94.94 179 ALA A CA 1
ATOM 1383 C C . ALA A 1 179 ? 10.680 -7.926 -12.860 1.00 94.94 179 ALA A C 1
ATOM 1385 O O . ALA A 1 179 ? 11.578 -8.271 -13.626 1.00 94.94 179 ALA A O 1
ATOM 1386 N N . LEU A 1 180 ? 9.552 -7.333 -13.278 1.00 94.50 180 LEU A N 1
ATOM 1387 C CA . LEU A 1 180 ? 9.149 -7.268 -14.692 1.00 94.50 180 LEU A CA 1
ATOM 1388 C C . LEU A 1 180 ? 8.952 -5.849 -15.248 1.00 94.50 180 LEU A C 1
ATOM 1390 O O . LEU A 1 180 ? 8.936 -5.692 -16.464 1.00 94.50 180 LEU A O 1
ATOM 1394 N N . LEU A 1 181 ? 8.731 -4.845 -14.394 1.00 95.62 181 LEU A N 1
ATOM 1395 C CA . LEU A 1 181 ? 8.528 -3.432 -14.749 1.00 95.62 181 LEU A CA 1
ATOM 1396 C C . LEU A 1 181 ? 7.517 -3.217 -15.900 1.00 95.62 181 LEU A C 1
ATOM 1398 O O . LEU A 1 181 ? 7.716 -2.459 -16.853 1.00 95.62 181 LEU A O 1
ATOM 1402 N N . THR A 1 182 ? 6.370 -3.902 -15.810 1.00 95.25 182 THR A N 1
ATOM 1403 C CA . THR A 1 182 ? 5.273 -3.776 -16.783 1.00 95.25 182 THR A CA 1
ATOM 1404 C C . THR A 1 182 ? 4.088 -3.019 -16.201 1.00 95.25 182 THR A C 1
ATOM 1406 O O . THR A 1 182 ? 3.802 -3.102 -15.008 1.00 95.25 182 THR A O 1
ATOM 1409 N N . SER A 1 183 ? 3.303 -2.361 -17.059 1.00 94.81 183 SER A N 1
ATOM 1410 C CA . SER A 1 183 ? 2.064 -1.685 -16.628 1.00 94.81 183 SER A CA 1
ATOM 1411 C C . SER A 1 183 ? 1.048 -2.615 -15.942 1.00 94.81 183 SER A C 1
ATOM 1413 O O . SER A 1 183 ? 0.236 -2.166 -15.133 1.00 94.81 183 SER A O 1
ATOM 1415 N N . TRP A 1 184 ? 1.064 -3.915 -16.255 1.00 96.38 184 TRP A N 1
ATOM 1416 C CA . TRP A 1 184 ? 0.185 -4.901 -15.622 1.00 96.38 184 TRP A CA 1
ATOM 1417 C C . TRP A 1 184 ? 0.648 -5.265 -14.218 1.00 96.38 184 TRP A C 1
ATOM 1419 O O . TRP A 1 184 ? -0.168 -5.300 -13.298 1.00 96.38 184 TRP A O 1
ATOM 1429 N N . THR A 1 185 ? 1.946 -5.521 -14.052 1.00 96.19 185 THR A N 1
ATOM 1430 C CA . THR A 1 185 ? 2.517 -5.845 -12.744 1.00 96.19 185 THR A CA 1
ATOM 1431 C C . THR A 1 185 ? 2.522 -4.638 -11.816 1.00 96.19 185 THR A C 1
ATOM 1433 O O . THR A 1 185 ? 2.233 -4.803 -10.637 1.00 96.19 185 THR A O 1
ATOM 1436 N N . GLN A 1 186 ? 2.675 -3.426 -12.360 1.00 97.06 186 GLN A N 1
ATOM 1437 C CA . GLN A 1 186 ? 2.467 -2.178 -11.624 1.00 97.06 186 GLN A CA 1
ATOM 1438 C C . GLN A 1 186 ? 1.050 -2.082 -11.052 1.00 97.06 186 GLN A C 1
ATOM 1440 O O . GLN A 1 186 ? 0.875 -1.849 -9.859 1.00 97.06 186 GLN A O 1
ATOM 1445 N N . GLY A 1 187 ? 0.023 -2.346 -11.867 1.00 97.12 187 GLY A N 1
ATOM 1446 C CA . GLY A 1 187 ? -1.354 -2.399 -11.369 1.00 97.12 187 GLY A CA 1
ATOM 1447 C C . GLY A 1 187 ? -1.563 -3.482 -10.305 1.00 97.12 187 GLY A C 1
ATOM 1448 O O . GLY A 1 187 ? -2.377 -3.302 -9.400 1.00 97.12 187 GLY A O 1
ATOM 1449 N N . GLY A 1 188 ? -0.813 -4.584 -10.397 1.00 96.81 188 GLY A N 1
ATOM 1450 C CA . GLY A 1 188 ? -0.779 -5.651 -9.400 1.00 96.81 188 GLY A CA 1
ATOM 1451 C C . GLY A 1 188 ? -0.206 -5.231 -8.045 1.00 96.81 188 GLY A C 1
ATOM 1452 O O . GLY A 1 188 ? -0.577 -5.843 -7.052 1.00 96.81 188 GLY A O 1
ATOM 1453 N N . ASP A 1 189 ? 0.634 -4.200 -7.983 1.00 98.00 189 ASP A N 1
ATOM 1454 C CA . ASP A 1 189 ? 1.162 -3.622 -6.741 1.00 98.00 189 ASP A CA 1
ATOM 1455 C C . ASP A 1 189 ? 0.265 -2.486 -6.216 1.00 98.00 189 ASP A C 1
ATOM 1457 O O . ASP A 1 189 ? -0.294 -2.533 -5.115 1.00 98.00 189 ASP A O 1
ATOM 1461 N N . GLU A 1 190 ? 0.016 -1.497 -7.073 1.00 97.81 190 GLU A N 1
ATOM 1462 C CA . GLU A 1 190 ? -0.623 -0.233 -6.708 1.00 97.81 190 GLU A CA 1
ATOM 1463 C C . GLU A 1 190 ? -2.108 -0.394 -6.332 1.00 97.81 190 GLU A C 1
ATOM 1465 O O . GLU A 1 190 ? -2.595 0.217 -5.375 1.00 97.81 190 GLU A O 1
ATOM 1470 N N . ILE A 1 191 ? -2.867 -1.246 -7.035 1.00 97.88 191 ILE A N 1
ATOM 1471 C CA . ILE A 1 191 ? -4.294 -1.446 -6.728 1.00 97.88 191 ILE A CA 1
ATOM 1472 C C . ILE A 1 191 ? -4.478 -2.112 -5.350 1.00 97.88 191 ILE A C 1
ATOM 1474 O O . ILE A 1 191 ? -5.262 -1.591 -4.544 1.00 97.88 191 ILE A O 1
ATOM 1478 N N . PRO A 1 192 ? -3.775 -3.213 -5.014 1.00 98.19 192 PRO A N 1
ATOM 1479 C CA . PRO A 1 192 ? -3.824 -3.782 -3.669 1.00 98.19 192 PRO A CA 1
ATOM 1480 C C . PRO A 1 192 ? -3.422 -2.817 -2.553 1.00 98.19 192 PRO A C 1
ATOM 1482 O O . PRO A 1 192 ? -4.017 -2.890 -1.477 1.00 98.19 192 PRO A O 1
ATOM 1485 N N . MET A 1 193 ? -2.501 -1.875 -2.788 1.00 97.81 193 MET A N 1
ATOM 1486 C CA . MET A 1 193 ? -2.169 -0.827 -1.810 1.00 97.81 193 MET A CA 1
ATOM 1487 C C . MET A 1 193 ? -3.382 0.060 -1.473 1.00 97.81 193 MET A C 1
ATOM 1489 O O . MET A 1 193 ? -3.630 0.373 -0.299 1.00 97.81 193 MET A O 1
ATOM 1493 N N . LEU A 1 194 ? -4.199 0.413 -2.472 1.00 95.75 194 LEU A N 1
ATOM 1494 C CA . LEU A 1 194 ? -5.465 1.130 -2.259 1.00 95.75 194 LEU A CA 1
ATOM 1495 C C . LEU A 1 194 ? -6.481 0.271 -1.493 1.00 95.75 194 LEU A C 1
ATOM 1497 O O . LEU A 1 194 ? -7.156 0.756 -0.585 1.00 95.75 194 LEU A O 1
ATOM 1501 N N . TRP A 1 195 ? -6.587 -1.019 -1.815 1.00 97.50 195 TRP A N 1
ATOM 1502 C CA . TRP A 1 195 ? -7.504 -1.928 -1.117 1.00 97.50 195 TRP A CA 1
ATOM 1503 C C . TRP A 1 195 ? -7.097 -2.175 0.336 1.00 97.50 195 TRP A C 1
ATOM 1505 O O . TRP A 1 195 ? -7.954 -2.205 1.221 1.00 97.50 195 TRP A O 1
ATOM 1515 N N . TYR A 1 196 ? -5.803 -2.312 0.610 1.00 97.19 196 TYR A N 1
ATOM 1516 C CA . TYR A 1 196 ? -5.276 -2.492 1.959 1.00 97.19 196 TYR A CA 1
ATOM 1517 C C . TYR A 1 196 ? -5.555 -1.278 2.846 1.00 97.19 196 TYR A C 1
ATOM 1519 O O . TYR A 1 196 ? -6.070 -1.405 3.959 1.00 97.19 196 TYR A O 1
ATOM 1527 N N . THR A 1 197 ? -5.279 -0.076 2.343 1.00 94.81 197 THR A N 1
ATOM 1528 C CA . THR A 1 197 ? -5.567 1.157 3.087 1.00 94.81 197 THR A CA 1
ATOM 1529 C C . THR A 1 197 ? -7.073 1.355 3.288 1.00 94.81 197 THR A C 1
ATOM 1531 O O . THR A 1 197 ? -7.500 1.738 4.378 1.00 94.81 197 THR A O 1
ATOM 1534 N N . ALA A 1 198 ? -7.905 1.006 2.299 1.00 91.81 198 ALA A N 1
ATOM 1535 C CA . ALA A 1 198 ? -9.364 1.027 2.421 1.00 91.81 198 ALA A CA 1
ATOM 1536 C C . ALA A 1 198 ? -9.876 0.051 3.493 1.00 91.81 198 ALA A C 1
ATOM 1538 O O . ALA A 1 198 ? -10.624 0.434 4.394 1.00 91.81 198 ALA A O 1
ATOM 1539 N N . THR A 1 199 ? -9.457 -1.214 3.429 1.00 94.62 199 THR A N 1
ATOM 1540 C CA . THR A 1 199 ? -9.865 -2.257 4.385 1.00 94.62 199 THR A CA 1
ATOM 1541 C C . THR A 1 199 ? -9.374 -1.958 5.799 1.00 94.62 199 THR A C 1
ATOM 1543 O O . THR A 1 199 ? -10.109 -2.185 6.762 1.00 94.62 199 THR A O 1
ATOM 1546 N N . THR A 1 200 ? -8.189 -1.364 5.945 1.00 92.81 200 THR A N 1
ATOM 1547 C CA . THR A 1 200 ? -7.669 -0.922 7.246 1.00 92.81 200 THR A CA 1
ATOM 1548 C C . THR A 1 200 ? -8.457 0.272 7.792 1.00 92.81 200 THR A C 1
ATOM 1550 O O . THR A 1 200 ? -8.820 0.266 8.970 1.00 92.81 200 THR A O 1
ATOM 1553 N N . CYS A 1 201 ? -8.816 1.251 6.951 1.00 87.88 201 CYS A N 1
ATOM 1554 C CA . CYS A 1 201 ? -9.753 2.321 7.320 1.00 87.88 201 CYS A CA 1
ATOM 1555 C C . CYS A 1 201 ? -11.090 1.751 7.804 1.00 87.88 201 CYS A C 1
ATOM 1557 O O . CYS A 1 201 ? -11.585 2.160 8.852 1.00 87.88 201 CYS A O 1
ATOM 1559 N N . PHE A 1 202 ? -11.657 0.781 7.077 1.00 90.50 202 PHE A N 1
ATOM 1560 C CA . PHE A 1 202 ? -12.882 0.099 7.492 1.00 90.50 202 PHE A CA 1
ATOM 1561 C C . PHE A 1 202 ? -12.720 -0.540 8.873 1.00 90.50 202 PHE A C 1
ATOM 1563 O O . PHE A 1 202 ? -13.535 -0.278 9.751 1.00 90.50 202 PHE A O 1
ATOM 1570 N N . CYS A 1 203 ? -11.645 -1.302 9.098 1.00 90.19 203 CYS A N 1
ATOM 1571 C CA . CYS A 1 203 ? -11.369 -1.903 10.402 1.00 90.19 203 CYS A CA 1
ATOM 1572 C C . CYS A 1 203 ? -11.295 -0.850 11.514 1.00 90.19 203 CYS A C 1
ATOM 1574 O O . CYS A 1 203 ? -11.888 -1.039 12.574 1.00 90.19 203 CYS A O 1
ATOM 1576 N N . ALA A 1 204 ? -10.599 0.263 11.274 1.00 85.44 204 ALA A N 1
ATOM 1577 C CA . ALA A 1 204 ? -10.443 1.326 12.256 1.00 85.44 204 ALA A CA 1
ATOM 1578 C C . ALA A 1 204 ? -11.781 2.011 12.589 1.00 85.44 204 ALA A C 1
ATOM 1580 O O . ALA A 1 204 ? -12.154 2.135 13.757 1.00 85.44 204 ALA A O 1
ATOM 1581 N N . PHE A 1 205 ? -12.532 2.427 11.569 1.00 83.00 205 PHE A N 1
ATOM 1582 C CA . PHE A 1 205 ? -13.826 3.082 11.752 1.00 83.00 205 PHE A CA 1
ATOM 1583 C C . PHE A 1 205 ? -14.868 2.161 12.379 1.00 83.00 205 PHE A C 1
ATOM 1585 O O . PHE A 1 205 ? -15.641 2.606 13.223 1.00 83.00 205 PHE A O 1
ATOM 1592 N N . ASP A 1 206 ? -14.870 0.883 12.019 1.00 84.75 206 ASP A N 1
ATOM 1593 C CA . ASP A 1 206 ? -15.797 -0.089 12.585 1.00 84.75 206 ASP A CA 1
ATOM 1594 C C . ASP A 1 206 ? -15.555 -0.282 14.092 1.00 84.75 206 ASP A C 1
ATOM 1596 O O . ASP A 1 206 ? -16.500 -0.230 14.878 1.00 84.75 206 ASP A O 1
ATOM 1600 N N . ILE A 1 207 ? -14.288 -0.355 14.528 1.00 81.50 207 ILE A N 1
ATOM 1601 C CA . ILE A 1 207 ? -13.930 -0.367 15.960 1.00 81.50 207 ILE A CA 1
ATOM 1602 C C . ILE A 1 207 ? -14.419 0.913 16.660 1.00 81.50 207 ILE A C 1
ATOM 1604 O O . ILE A 1 207 ? -14.964 0.848 17.764 1.00 81.50 207 ILE A O 1
ATOM 1608 N N . LEU A 1 208 ? -14.263 2.080 16.024 1.00 76.25 208 LEU A N 1
ATOM 1609 C CA . LEU A 1 208 ? -14.754 3.352 16.571 1.00 76.25 208 LEU A CA 1
ATOM 1610 C C . LEU A 1 208 ? -16.279 3.388 16.706 1.00 76.25 208 LEU A C 1
ATOM 1612 O O . LEU A 1 208 ? -16.798 3.972 17.660 1.00 76.25 208 LEU A O 1
ATOM 1616 N N . CYS A 1 209 ? -16.998 2.787 15.759 1.00 73.38 209 CYS A N 1
ATOM 1617 C CA . CYS A 1 209 ? -18.452 2.687 15.791 1.00 73.38 209 CYS A CA 1
ATOM 1618 C C . CYS A 1 209 ? -18.936 1.694 16.852 1.00 73.38 209 CYS A C 1
ATOM 1620 O O . CYS A 1 209 ? -19.904 2.002 17.549 1.00 73.38 209 CYS A O 1
ATOM 1622 N N . TRP A 1 210 ? -18.258 0.550 17.010 1.00 70.88 210 TRP A N 1
ATOM 1623 C CA . TRP A 1 210 ? -18.547 -0.441 18.053 1.00 70.88 210 TRP A CA 1
ATOM 1624 C C . TRP A 1 210 ? -18.525 0.171 19.445 1.00 70.88 210 TRP A C 1
ATOM 1626 O O . TRP A 1 210 ? -19.404 -0.080 20.264 1.00 70.88 210 TRP A O 1
ATOM 1636 N N . TRP A 1 211 ? -17.543 1.030 19.689 1.00 61.81 211 TRP A N 1
ATOM 1637 C CA . TRP A 1 211 ? -17.320 1.605 21.003 1.00 61.81 211 TRP A CA 1
ATOM 1638 C C . TRP A 1 211 ? -18.429 2.568 21.468 1.00 61.81 211 TRP A C 1
ATOM 1640 O O . TRP A 1 211 ? -18.583 2.780 22.669 1.00 61.81 211 TRP A O 1
ATOM 1650 N N . LYS A 1 212 ? -19.226 3.147 20.558 1.00 59.38 212 LYS A N 1
ATOM 1651 C CA . LYS A 1 212 ? -20.176 4.215 20.914 1.00 59.38 212 LYS A CA 1
ATOM 1652 C C . LYS A 1 212 ? -21.634 3.791 21.087 1.00 59.38 212 LYS A C 1
ATOM 1654 O O . LYS A 1 212 ? -22.366 4.546 21.722 1.00 59.38 212 LYS A O 1
ATOM 1659 N N . GLU A 1 213 ? -22.102 2.666 20.536 1.00 56.69 213 GLU A N 1
ATOM 1660 C CA . GLU A 1 213 ? -23.554 2.421 20.447 1.00 56.69 213 GLU A CA 1
ATOM 1661 C C . GLU A 1 213 ? -24.011 0.951 20.432 1.00 56.69 213 GLU A C 1
ATOM 1663 O O . GLU A 1 213 ? -23.347 0.055 19.919 1.00 56.69 213 GLU A O 1
ATOM 1668 N N . THR A 1 214 ? -25.250 0.741 20.892 1.00 52.94 214 THR A N 1
ATOM 1669 C CA . THR A 1 214 ? -25.998 -0.529 20.917 1.00 52.94 214 THR A CA 1
ATOM 1670 C C . THR A 1 214 ? -26.522 -1.007 19.548 1.00 52.94 214 THR A C 1
ATOM 1672 O O . THR A 1 214 ? -26.880 -2.176 19.421 1.00 52.94 214 THR A O 1
ATOM 1675 N N . HIS A 1 215 ? -26.533 -0.171 18.496 1.00 57.66 215 HIS A N 1
ATOM 1676 C CA . HIS A 1 215 ? -27.020 -0.520 17.140 1.00 57.66 215 HIS A CA 1
ATOM 1677 C C . HIS A 1 215 ? -25.892 -0.773 16.116 1.00 57.66 215 HIS A C 1
ATOM 1679 O O . HIS A 1 215 ? -25.952 -0.349 14.960 1.00 57.66 215 HIS A O 1
ATOM 1685 N N . HIS A 1 216 ? -24.847 -1.479 16.545 1.00 64.94 216 HIS A N 1
ATOM 1686 C CA . HIS A 1 216 ? -23.591 -1.663 15.811 1.00 64.94 216 HIS A CA 1
ATOM 1687 C C . HIS A 1 216 ? -23.726 -2.286 14.401 1.00 64.94 216 HIS A C 1
ATOM 1689 O O . HIS A 1 216 ? -23.105 -1.818 13.446 1.00 64.94 216 HIS A O 1
ATOM 1695 N N . GLN A 1 217 ? -24.555 -3.324 14.238 1.00 66.19 217 GLN A N 1
ATOM 1696 C CA . GLN A 1 217 ? -24.536 -4.166 13.029 1.00 66.19 217 GLN A CA 1
ATOM 1697 C C . GLN A 1 217 ? -24.933 -3.425 11.741 1.00 66.19 217 GLN A C 1
ATOM 1699 O O . GLN A 1 217 ? -24.278 -3.585 10.713 1.00 66.19 217 GLN A O 1
ATOM 1704 N N . TRP A 1 218 ? -25.963 -2.578 11.794 1.00 59.19 218 TRP A N 1
ATOM 1705 C CA . TRP A 1 218 ? -26.476 -1.865 10.616 1.00 59.19 218 TRP A CA 1
ATOM 1706 C C . TRP A 1 218 ? -25.548 -0.740 10.139 1.00 59.19 218 TRP A C 1
ATOM 1708 O O . TRP A 1 218 ? -25.498 -0.417 8.951 1.00 59.19 218 TRP A O 1
ATOM 1718 N N . ARG A 1 219 ? -24.780 -0.139 11.056 1.00 73.31 219 ARG A N 1
ATOM 1719 C CA . ARG A 1 219 ? -23.795 0.896 10.713 1.00 73.31 219 ARG A CA 1
ATOM 1720 C C . ARG A 1 219 ? -22.540 0.301 10.080 1.00 73.31 219 ARG A C 1
ATOM 1722 O O . ARG A 1 219 ? -22.064 0.858 9.096 1.00 73.31 219 ARG A O 1
ATOM 1729 N N . SER A 1 220 ? -22.072 -0.841 10.585 1.00 80.62 220 SER A N 1
ATOM 1730 C CA . SER A 1 220 ? -20.926 -1.576 10.032 1.00 80.62 220 SER A CA 1
ATOM 1731 C C . SER A 1 220 ? -21.135 -1.947 8.558 1.00 80.62 220 SER A C 1
ATOM 1733 O O . SER A 1 220 ? -20.265 -1.722 7.723 1.00 80.62 220 SER A O 1
ATOM 1735 N N . GLU A 1 221 ? -22.336 -2.413 8.197 1.00 84.12 221 GLU A N 1
ATOM 1736 C CA . GLU A 1 221 ? -22.684 -2.749 6.806 1.00 84.12 221 GLU A CA 1
ATOM 1737 C C . GLU A 1 221 ? -22.621 -1.554 5.868 1.00 84.12 221 GLU A C 1
ATOM 1739 O O . GLU A 1 221 ? -22.041 -1.632 4.787 1.00 84.12 221 GLU A O 1
ATOM 1744 N N . ARG A 1 222 ? -23.210 -0.433 6.286 1.00 84.06 222 ARG A N 1
ATOM 1745 C CA . ARG A 1 222 ? -23.223 0.800 5.495 1.00 84.06 222 ARG A CA 1
ATOM 1746 C C . ARG A 1 222 ? -21.829 1.379 5.340 1.00 84.06 222 ARG A C 1
ATOM 1748 O O . ARG A 1 222 ? -21.485 1.837 4.257 1.00 84.06 222 ARG A O 1
ATOM 1755 N N . LEU A 1 223 ? -21.036 1.340 6.408 1.00 84.62 223 LEU A N 1
ATOM 1756 C CA . LEU A 1 223 ? -19.642 1.757 6.387 1.00 84.62 223 LEU A CA 1
ATOM 1757 C C . LEU A 1 223 ? -18.822 0.867 5.444 1.00 84.62 223 LEU A C 1
ATOM 1759 O O . LEU A 1 223 ? -18.106 1.387 4.595 1.00 84.62 223 LEU A O 1
ATOM 1763 N N . GLY A 1 224 ? -18.976 -0.456 5.536 1.00 86.50 224 GLY A N 1
ATOM 1764 C CA . GLY A 1 224 ? -18.321 -1.407 4.640 1.00 86.50 224 GLY A CA 1
ATOM 1765 C C . GLY A 1 224 ? -18.717 -1.192 3.179 1.00 86.50 224 GLY A C 1
ATOM 1766 O O . GLY A 1 224 ? -17.851 -1.157 2.310 1.00 86.50 224 GLY A O 1
ATOM 1767 N N . ALA A 1 225 ? -20.003 -0.957 2.905 1.00 86.94 225 ALA A N 1
ATOM 1768 C CA . ALA A 1 225 ? -20.484 -0.616 1.568 1.00 86.94 225 ALA A CA 1
ATOM 1769 C C . ALA A 1 225 ? -19.897 0.714 1.067 1.00 86.94 225 ALA A C 1
ATOM 1771 O O . ALA A 1 225 ? -19.460 0.789 -0.078 1.00 86.94 225 ALA A O 1
ATOM 1772 N N . ALA A 1 226 ? -19.836 1.747 1.913 1.00 83.00 226 ALA A N 1
ATOM 1773 C CA . ALA A 1 226 ? -19.262 3.042 1.554 1.00 83.00 226 ALA A CA 1
ATOM 1774 C C . ALA A 1 226 ? -17.764 2.938 1.225 1.00 83.00 226 ALA A C 1
ATOM 1776 O O . ALA A 1 226 ? -17.332 3.456 0.196 1.00 83.00 226 ALA A O 1
ATOM 1777 N N . VAL A 1 227 ? -16.992 2.222 2.049 1.00 86.62 227 VAL A N 1
ATOM 1778 C CA . VAL A 1 227 ? -15.565 1.957 1.801 1.00 86.62 227 VAL A CA 1
ATOM 1779 C C . VAL A 1 227 ? -15.370 1.086 0.557 1.00 86.62 227 VAL A C 1
ATOM 1781 O O . VAL A 1 227 ? -14.468 1.333 -0.237 1.00 86.62 227 VAL A O 1
ATOM 1784 N N . GLY A 1 228 ? -16.229 0.088 0.339 1.00 87.00 228 GLY A N 1
ATOM 1785 C CA . GLY A 1 228 ? -16.191 -0.743 -0.864 1.00 87.00 228 GLY A CA 1
ATOM 1786 C C . GLY A 1 228 ? -16.433 0.072 -2.136 1.00 87.00 228 GLY A C 1
ATOM 1787 O O . GLY A 1 228 ? -15.659 -0.020 -3.085 1.00 87.00 228 GLY A O 1
ATOM 1788 N N . VAL A 1 229 ? -17.460 0.928 -2.141 1.00 85.50 229 VAL A N 1
ATOM 1789 C CA . VAL A 1 229 ? -17.747 1.842 -3.259 1.00 85.50 229 VAL A CA 1
ATOM 1790 C C . VAL A 1 229 ? -16.589 2.812 -3.487 1.00 85.50 229 VAL A C 1
ATOM 1792 O O . VAL A 1 229 ? -16.212 3.037 -4.638 1.00 85.50 229 VAL A O 1
ATOM 1795 N N . SER A 1 230 ? -15.991 3.359 -2.424 1.00 89.12 230 SER A N 1
ATOM 1796 C CA . SER A 1 230 ? -14.851 4.266 -2.566 1.00 89.12 230 SER A CA 1
ATOM 1797 C C . SER A 1 230 ? -13.626 3.550 -3.141 1.00 89.12 230 SER A C 1
ATOM 1799 O O . SER A 1 230 ? -12.986 4.095 -4.040 1.00 89.12 230 SER A O 1
ATOM 1801 N N . ALA A 1 231 ? -13.330 2.328 -2.685 1.00 90.00 231 ALA A N 1
ATOM 1802 C CA . ALA A 1 231 ? -12.221 1.519 -3.187 1.00 90.00 231 ALA A CA 1
ATOM 1803 C C . ALA A 1 231 ? -12.416 1.153 -4.665 1.00 90.00 231 ALA A C 1
ATOM 1805 O O . ALA A 1 231 ? -11.495 1.328 -5.457 1.00 90.00 231 ALA A O 1
ATOM 1806 N N . ILE A 1 232 ? -13.628 0.743 -5.065 1.00 91.12 232 ILE A N 1
ATOM 1807 C CA . ILE A 1 232 ? -13.972 0.496 -6.476 1.00 91.12 232 ILE A CA 1
ATOM 1808 C C . ILE A 1 232 ? -13.779 1.770 -7.305 1.00 91.12 232 ILE A C 1
ATOM 1810 O O . ILE A 1 232 ? -13.164 1.725 -8.369 1.00 91.12 232 ILE A O 1
ATOM 1814 N N . GLY A 1 233 ? -14.260 2.918 -6.818 1.00 86.25 233 GLY A N 1
ATOM 1815 C CA . GLY A 1 233 ? -14.077 4.207 -7.486 1.00 86.25 233 GLY A CA 1
ATOM 1816 C C . GLY A 1 233 ? -12.603 4.587 -7.653 1.00 86.25 233 GLY A C 1
ATOM 1817 O O . GLY A 1 233 ? -12.205 5.039 -8.728 1.00 86.25 233 GLY A O 1
ATOM 1818 N N . ALA A 1 234 ? -11.779 4.353 -6.627 1.00 89.88 234 ALA A N 1
ATOM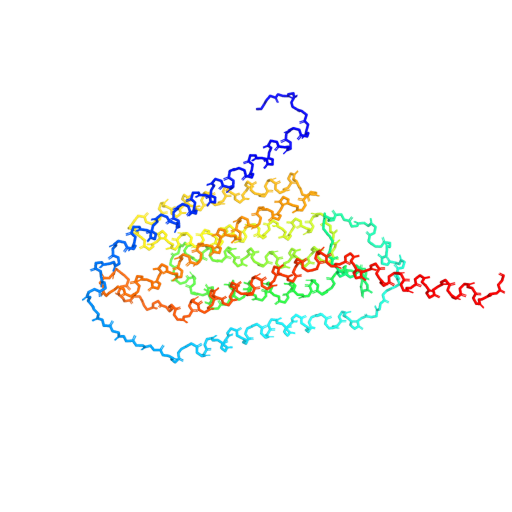 1819 C CA . ALA A 1 234 ? -10.337 4.576 -6.679 1.00 89.88 234 ALA A CA 1
ATOM 1820 C C . ALA A 1 234 ? -9.659 3.637 -7.690 1.00 89.88 234 ALA A C 1
ATOM 1822 O O . ALA A 1 234 ? -8.876 4.102 -8.513 1.00 89.88 234 ALA A O 1
ATOM 1823 N N . THR A 1 235 ? -10.022 2.349 -7.709 1.00 93.19 235 THR A N 1
ATOM 1824 C CA . THR A 1 235 ? -9.519 1.376 -8.690 1.00 93.19 235 THR A CA 1
ATOM 1825 C C . THR A 1 235 ? -9.894 1.754 -10.122 1.00 93.19 235 THR A C 1
ATOM 1827 O O . THR A 1 235 ? -9.038 1.731 -10.999 1.00 93.19 235 THR A O 1
ATOM 1830 N N . VAL A 1 236 ? -11.143 2.153 -10.380 1.00 91.94 236 VAL A N 1
ATOM 1831 C CA . VAL A 1 236 ? -11.562 2.614 -11.715 1.00 91.94 236 VAL A CA 1
ATOM 1832 C C . VAL A 1 236 ? -10.793 3.873 -12.117 1.00 91.94 236 VAL A C 1
ATOM 1834 O O . VAL A 1 236 ? -10.288 3.950 -13.234 1.00 91.94 236 VAL A O 1
ATOM 1837 N N . THR A 1 237 ? -10.659 4.841 -11.206 1.00 87.44 237 THR A N 1
ATOM 1838 C CA . THR A 1 237 ? -9.903 6.081 -11.453 1.00 87.44 237 THR A CA 1
ATOM 1839 C C . THR A 1 237 ? -8.450 5.781 -11.804 1.00 87.44 237 THR A C 1
ATOM 1841 O O . THR A 1 237 ? -7.929 6.348 -12.766 1.00 87.44 237 THR A O 1
ATOM 1844 N N . TYR A 1 238 ? -7.830 4.862 -11.063 1.00 92.75 238 TYR A N 1
ATOM 1845 C CA . TYR A 1 238 ? -6.486 4.376 -11.323 1.00 92.75 238 TYR A CA 1
ATOM 1846 C C . TYR A 1 238 ? -6.377 3.715 -12.701 1.00 92.75 238 TYR A C 1
ATOM 1848 O O . TYR A 1 238 ? -5.585 4.166 -13.515 1.00 92.75 238 TYR A O 1
ATOM 1856 N N . ILE A 1 239 ? -7.211 2.715 -13.014 1.00 92.31 239 ILE A N 1
ATOM 1857 C CA . ILE A 1 239 ? -7.145 1.980 -14.291 1.00 92.31 239 ILE A CA 1
ATOM 1858 C C . ILE A 1 239 ? -7.267 2.934 -15.488 1.00 92.31 239 ILE A C 1
ATOM 1860 O O . ILE A 1 239 ? -6.523 2.805 -16.459 1.00 92.31 239 ILE A O 1
ATOM 1864 N N . LEU A 1 240 ? -8.172 3.915 -15.407 1.00 91.00 240 LEU A N 1
ATOM 1865 C CA . LEU A 1 240 ? -8.375 4.915 -16.460 1.00 91.00 240 LEU A CA 1
ATOM 1866 C C . LEU A 1 240 ? -7.203 5.900 -16.609 1.00 91.00 240 LEU A C 1
ATOM 1868 O O . LEU A 1 240 ? -7.096 6.550 -17.645 1.00 91.00 240 LEU A O 1
ATOM 1872 N N . ASN A 1 241 ? -6.338 6.024 -15.599 1.00 90.06 241 ASN A N 1
ATOM 1873 C CA . ASN A 1 241 ? -5.196 6.942 -15.582 1.00 90.06 241 ASN A CA 1
ATOM 1874 C C . ASN A 1 241 ? -3.874 6.228 -15.255 1.00 90.06 241 ASN A C 1
ATOM 1876 O O . ASN A 1 241 ? -2.946 6.861 -14.764 1.00 90.06 241 ASN A O 1
ATOM 1880 N N . ARG A 1 242 ? -3.767 4.923 -15.531 1.00 90.06 242 ARG A N 1
ATOM 1881 C CA . ARG A 1 242 ? -2.627 4.091 -15.102 1.00 90.06 242 ARG A CA 1
ATOM 1882 C C . ARG A 1 242 ? -1.272 4.519 -15.674 1.00 90.06 242 ARG A C 1
ATOM 1884 O O . ARG A 1 242 ? -0.242 4.094 -15.181 1.00 90.06 242 ARG A O 1
ATOM 1891 N N . SER A 1 243 ? -1.271 5.334 -16.729 1.00 87.06 243 SER A N 1
ATOM 1892 C CA . SER A 1 243 ? -0.057 5.914 -17.311 1.00 87.06 243 SER A CA 1
ATOM 1893 C C . SER A 1 243 ? 0.511 7.080 -16.495 1.00 87.06 243 SER A C 1
ATOM 1895 O O . SER A 1 243 ? 1.594 7.559 -16.802 1.00 87.06 243 SER A O 1
ATOM 1897 N N . ASP A 1 244 ? -0.237 7.593 -15.516 1.00 87.19 244 ASP A N 1
ATOM 1898 C CA . ASP A 1 244 ? 0.121 8.750 -14.700 1.00 87.19 244 ASP A CA 1
ATOM 1899 C C . ASP A 1 244 ? 0.222 8.329 -13.229 1.00 87.19 244 ASP A C 1
ATOM 1901 O O . ASP A 1 244 ? -0.766 8.326 -12.487 1.00 87.19 244 ASP A O 1
ATOM 1905 N N . PHE A 1 245 ? 1.442 7.989 -12.807 1.00 90.50 245 PHE A N 1
ATOM 1906 C CA . PHE A 1 245 ? 1.768 7.574 -11.438 1.00 90.50 245 PHE A CA 1
ATOM 1907 C C . PHE A 1 245 ? 1.298 8.580 -10.368 1.00 90.50 245 PHE A C 1
ATOM 1909 O O . PHE A 1 245 ? 0.970 8.209 -9.236 1.00 90.50 245 PHE A O 1
ATOM 1916 N N . THR A 1 246 ? 1.181 9.864 -10.726 1.00 85.38 246 THR A N 1
ATOM 1917 C CA . THR A 1 246 ? 0.688 10.921 -9.830 1.00 85.38 246 THR A CA 1
ATOM 1918 C C . THR A 1 246 ? -0.728 10.628 -9.341 1.00 85.38 246 THR A C 1
ATOM 1920 O O . THR A 1 246 ? -1.056 10.898 -8.184 1.00 85.38 246 THR A O 1
ATOM 1923 N N . VAL A 1 247 ? -1.582 10.059 -10.201 1.00 86.94 247 VAL A N 1
ATOM 1924 C CA . VAL A 1 247 ? -2.972 9.743 -9.846 1.00 86.94 247 VAL A CA 1
ATOM 1925 C C . VAL A 1 247 ? -3.015 8.678 -8.756 1.00 86.94 247 VAL A C 1
ATOM 1927 O O . VAL A 1 247 ? -3.725 8.858 -7.765 1.00 86.94 247 VAL A O 1
ATOM 1930 N N . PHE A 1 248 ? -2.226 7.610 -8.899 1.00 93.75 248 PHE A N 1
ATOM 1931 C CA . PHE A 1 248 ? -2.071 6.605 -7.849 1.00 93.75 248 PHE A CA 1
ATOM 1932 C C . PHE A 1 248 ? -1.537 7.231 -6.558 1.00 93.75 248 PHE A C 1
ATOM 1934 O O . PHE A 1 248 ? -2.167 7.090 -5.511 1.00 93.75 248 PHE A O 1
ATOM 1941 N N . SER A 1 249 ? -0.436 7.981 -6.647 1.00 88.31 249 SER A N 1
ATOM 1942 C CA . SER A 1 249 ? 0.224 8.599 -5.491 1.00 88.31 249 SER A CA 1
ATOM 1943 C C . SER A 1 249 ? -0.730 9.460 -4.662 1.00 88.31 249 SER A C 1
ATOM 1945 O O . SER A 1 249 ? -0.758 9.357 -3.436 1.00 88.31 249 SER A O 1
ATOM 1947 N N . LEU A 1 250 ? -1.562 10.279 -5.315 1.00 84.94 250 LEU A N 1
ATOM 1948 C CA . LEU A 1 250 ? -2.554 11.115 -4.637 1.00 84.94 250 LEU A CA 1
ATOM 1949 C C . LEU A 1 250 ? -3.649 10.281 -3.962 1.00 84.94 250 LEU A C 1
ATOM 1951 O O . LEU A 1 250 ? -3.971 10.524 -2.797 1.00 84.94 250 LEU A O 1
ATOM 1955 N N . LEU A 1 251 ? -4.213 9.296 -4.671 1.00 87.38 251 LEU A N 1
ATOM 1956 C CA . LEU A 1 251 ? -5.231 8.400 -4.114 1.00 87.38 251 LEU A CA 1
ATOM 1957 C C . LEU A 1 251 ? -4.687 7.648 -2.896 1.00 87.38 251 LEU A C 1
ATOM 1959 O O . LEU A 1 251 ? -5.324 7.632 -1.840 1.00 87.38 251 LEU A O 1
ATOM 1963 N N . PHE A 1 252 ? -3.490 7.078 -3.024 1.00 93.06 252 PHE A N 1
ATOM 1964 C CA . PHE A 1 252 ? -2.831 6.345 -1.956 1.00 93.06 252 PHE A CA 1
ATOM 1965 C C . PHE A 1 252 ? -2.520 7.245 -0.757 1.00 93.06 252 PHE A C 1
ATOM 1967 O O . PHE A 1 252 ? -2.837 6.876 0.374 1.00 93.06 252 PHE A O 1
ATOM 1974 N N . ALA A 1 253 ? -1.997 8.454 -0.982 1.00 84.44 253 ALA A N 1
ATOM 1975 C CA . ALA A 1 253 ? -1.711 9.413 0.084 1.00 84.44 253 ALA A CA 1
ATOM 1976 C C . ALA A 1 253 ? -2.964 9.769 0.896 1.00 84.44 253 ALA A C 1
ATOM 1978 O O . ALA A 1 253 ? -2.924 9.800 2.125 1.00 84.44 253 ALA A O 1
ATOM 1979 N N . ILE A 1 254 ? -4.099 9.987 0.232 1.00 83.00 254 ILE A N 1
ATOM 1980 C CA . ILE A 1 254 ? -5.368 10.287 0.904 1.00 83.00 254 ILE A CA 1
ATOM 1981 C C . ILE A 1 254 ? -5.820 9.103 1.763 1.00 83.00 254 ILE A C 1
ATOM 1983 O O . ILE A 1 254 ? -6.168 9.284 2.937 1.00 83.00 254 ILE A O 1
ATOM 1987 N N . TYR A 1 255 ? -5.851 7.901 1.188 1.00 88.75 255 TYR A N 1
ATOM 1988 C CA . TYR A 1 255 ? -6.301 6.708 1.900 1.00 88.75 255 TYR A CA 1
ATOM 1989 C C . TYR A 1 255 ? -5.382 6.393 3.084 1.00 88.75 255 TYR A C 1
ATOM 1991 O O . TYR A 1 255 ? -5.862 6.154 4.193 1.00 88.75 255 TYR A O 1
ATOM 1999 N N . SER A 1 256 ? -4.069 6.475 2.872 1.00 87.94 256 SER A N 1
ATOM 2000 C CA . SER A 1 256 ? -3.054 6.291 3.908 1.00 87.94 256 SER A CA 1
ATOM 2001 C C . SER A 1 256 ? -3.188 7.331 5.024 1.00 87.94 256 SER A C 1
ATOM 2003 O O . SER A 1 256 ? -3.239 6.975 6.201 1.00 87.94 256 SER A O 1
ATOM 2005 N N . GLN A 1 257 ? -3.372 8.613 4.692 1.00 81.75 257 GLN A N 1
ATOM 2006 C CA . GLN A 1 257 ? -3.556 9.656 5.703 1.00 81.75 257 GLN A CA 1
ATOM 2007 C C . GLN A 1 257 ? -4.846 9.452 6.505 1.00 81.75 257 GLN A C 1
ATOM 2009 O O . GLN A 1 257 ? -4.855 9.621 7.726 1.00 81.75 257 GLN A O 1
ATOM 2014 N N . THR A 1 258 ? -5.932 9.057 5.841 1.00 82.88 258 THR A N 1
ATOM 2015 C CA . THR A 1 258 ? -7.202 8.733 6.503 1.00 82.88 258 THR A CA 1
ATOM 2016 C C . THR A 1 258 ? -7.030 7.565 7.471 1.00 82.88 258 THR A C 1
ATOM 2018 O O . THR A 1 258 ? -7.479 7.641 8.617 1.00 82.88 258 THR A O 1
ATOM 2021 N N . MET A 1 259 ? -6.324 6.516 7.046 1.00 87.81 259 MET A N 1
ATOM 2022 C CA . MET A 1 259 ? -5.992 5.353 7.866 1.00 87.81 259 MET A CA 1
ATOM 2023 C C . MET A 1 259 ? -5.185 5.763 9.104 1.00 87.81 259 MET A C 1
ATOM 2025 O O . MET A 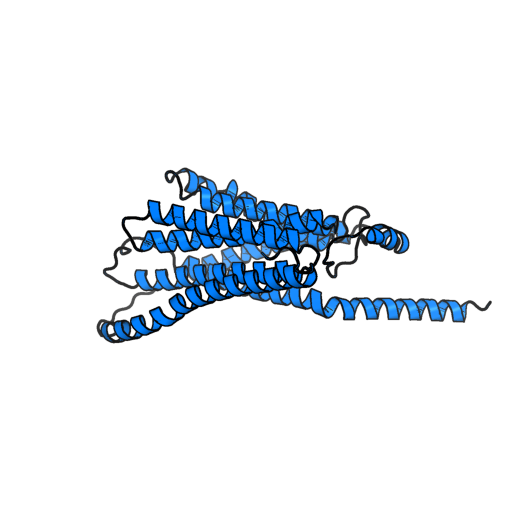1 259 ? -5.595 5.463 10.227 1.00 87.81 259 MET A O 1
ATOM 2029 N N . ILE A 1 260 ? -4.088 6.504 8.915 1.00 82.44 260 ILE A N 1
ATOM 2030 C CA . ILE A 1 260 ? -3.210 6.974 9.996 1.00 82.44 260 ILE A CA 1
ATOM 2031 C C . ILE A 1 260 ? -4.000 7.807 11.010 1.00 82.44 260 ILE A C 1
ATOM 2033 O O . ILE A 1 260 ? -3.941 7.539 12.209 1.00 82.44 260 ILE A O 1
ATOM 2037 N N . LEU A 1 261 ? -4.787 8.785 10.550 1.00 80.25 261 LEU A N 1
ATOM 2038 C CA . LEU A 1 261 ? -5.591 9.632 11.437 1.00 80.25 261 LEU A CA 1
ATOM 2039 C C . LEU A 1 261 ? -6.641 8.831 12.213 1.00 80.25 261 LEU A C 1
ATOM 2041 O O . LEU A 1 261 ? -6.876 9.113 13.388 1.00 80.25 261 LEU A O 1
ATOM 2045 N N . SER A 1 262 ? -7.245 7.823 11.586 1.00 81.25 262 SER A N 1
ATOM 2046 C CA . SER A 1 262 ? -8.242 6.959 12.226 1.00 81.25 262 SER A CA 1
ATOM 2047 C C . SER A 1 262 ? -7.618 6.089 13.318 1.00 81.25 262 SER A C 1
ATOM 2049 O O . SER A 1 262 ? -8.181 5.974 14.407 1.00 81.25 262 SER A O 1
ATOM 2051 N N . ILE A 1 263 ? -6.426 5.536 13.069 1.00 83.94 263 ILE A N 1
ATOM 2052 C CA . ILE A 1 263 ? -5.656 4.765 14.056 1.00 83.94 263 ILE A CA 1
ATOM 2053 C C . ILE A 1 263 ? -5.185 5.666 15.203 1.00 83.94 263 ILE A C 1
ATOM 2055 O O . ILE A 1 263 ? -5.342 5.310 16.369 1.00 83.94 263 ILE A O 1
ATOM 2059 N N . LEU A 1 264 ? -4.664 6.859 14.909 1.00 80.38 264 LEU A N 1
ATOM 2060 C CA . LEU A 1 264 ? -4.271 7.817 15.946 1.00 80.38 264 LEU A CA 1
ATOM 2061 C C . LEU A 1 264 ? -5.468 8.228 16.808 1.00 80.38 264 LEU A C 1
ATOM 2063 O O . LEU A 1 264 ? -5.361 8.278 18.034 1.00 80.38 264 LEU A O 1
ATOM 2067 N N . TYR A 1 265 ? -6.622 8.480 16.187 1.00 79.44 265 TYR A N 1
ATOM 2068 C CA . TYR A 1 265 ? -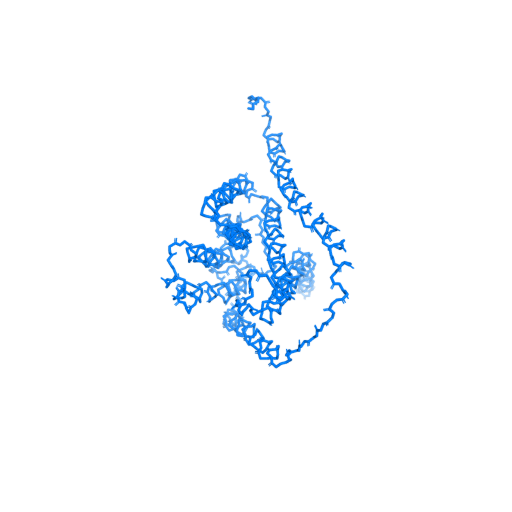7.850 8.794 16.910 1.00 79.44 265 TYR A CA 1
ATOM 2069 C C . TYR A 1 265 ? -8.309 7.630 17.793 1.00 79.44 265 TYR A C 1
ATOM 2071 O O . TYR A 1 265 ? -8.698 7.871 18.933 1.00 79.44 265 TYR A O 1
ATOM 2079 N N . LEU A 1 266 ? -8.220 6.387 17.310 1.00 80.44 266 LEU A N 1
ATOM 2080 C CA . LEU A 1 266 ? -8.467 5.186 18.111 1.00 80.44 266 LEU A CA 1
ATOM 2081 C C . LEU A 1 266 ? -7.560 5.145 19.341 1.00 80.44 266 LEU A C 1
ATOM 2083 O O . LEU A 1 266 ? -8.057 5.084 20.461 1.00 80.44 266 LEU A O 1
ATOM 2087 N N . VAL A 1 267 ? -6.242 5.220 19.150 1.00 79.69 267 VAL A N 1
ATOM 2088 C CA . VAL A 1 267 ? -5.262 5.095 20.241 1.00 79.69 267 VAL A CA 1
ATOM 2089 C C . VAL A 1 267 ? -5.450 6.199 21.286 1.00 79.69 267 VAL A C 1
ATOM 2091 O O . VAL A 1 267 ? -5.543 5.910 22.478 1.00 79.69 267 VAL A O 1
ATOM 2094 N N . ILE A 1 268 ? -5.579 7.457 20.851 1.00 78.06 268 ILE A N 1
ATOM 2095 C CA . ILE A 1 268 ? -5.767 8.612 21.746 1.00 78.06 268 ILE A CA 1
ATOM 2096 C C . ILE A 1 268 ? -7.157 8.592 22.401 1.00 78.06 268 ILE A C 1
ATOM 2098 O O . ILE A 1 268 ? -7.312 8.984 23.560 1.00 78.06 268 ILE A O 1
ATOM 2102 N N . GLY A 1 269 ? -8.186 8.183 21.657 1.00 72.75 269 GLY A N 1
ATOM 2103 C CA . GLY A 1 269 ? -9.558 8.070 22.145 1.00 72.75 269 GLY A CA 1
ATOM 2104 C C . GLY A 1 269 ? -9.693 7.010 23.235 1.00 72.75 269 GLY A C 1
ATOM 2105 O O . GLY A 1 269 ? -10.303 7.280 24.267 1.00 72.75 269 GLY A O 1
ATOM 2106 N N . PHE A 1 270 ? -9.063 5.850 23.047 1.00 71.19 270 PHE A N 1
ATOM 2107 C CA . PHE A 1 270 ? -9.076 4.765 24.025 1.00 71.19 270 PHE A CA 1
ATOM 2108 C C . PHE A 1 270 ? -8.246 5.063 25.277 1.00 71.19 270 PHE A C 1
ATOM 2110 O O . PHE A 1 270 ? -8.738 4.820 26.377 1.00 71.19 270 PHE A O 1
ATOM 2117 N N . ASP A 1 271 ? -7.032 5.618 25.143 1.00 69.56 271 ASP A N 1
ATOM 2118 C CA . ASP A 1 271 ? -6.232 6.049 26.307 1.00 69.56 271 ASP A CA 1
ATOM 2119 C C . ASP A 1 271 ? -7.012 7.030 27.185 1.00 69.56 271 ASP A C 1
ATOM 2121 O O . ASP A 1 271 ? -6.975 6.969 28.412 1.00 69.56 271 ASP A O 1
ATOM 2125 N N . TRP A 1 272 ? -7.770 7.918 26.546 1.00 65.19 272 TRP A N 1
ATOM 2126 C CA . TRP A 1 272 ? -8.590 8.880 27.256 1.00 65.19 272 TRP A CA 1
ATOM 2127 C C . TRP A 1 272 ? -9.725 8.240 28.056 1.00 65.19 272 TRP A C 1
ATOM 2129 O O . TRP A 1 272 ? -9.901 8.579 29.226 1.00 65.19 272 TRP A O 1
ATOM 2139 N N . GLU A 1 273 ? -10.503 7.345 27.442 1.00 64.88 273 GLU A N 1
ATOM 2140 C CA . GLU A 1 273 ? -11.655 6.742 28.117 1.00 64.88 273 GLU A CA 1
ATOM 2141 C C . GLU A 1 273 ? -11.231 5.778 29.223 1.00 64.88 273 GLU A C 1
ATOM 2143 O O . GLU A 1 273 ? -11.853 5.745 30.279 1.00 64.88 273 GLU A O 1
ATOM 2148 N N . HIS A 1 274 ? -10.141 5.030 29.025 1.00 61.22 274 HIS A N 1
ATOM 2149 C CA . HIS A 1 274 ? -9.629 4.114 30.045 1.00 61.22 274 HIS A CA 1
ATOM 2150 C C . HIS A 1 274 ? -9.212 4.846 31.334 1.00 61.22 274 HIS A C 1
ATOM 2152 O O . HIS A 1 274 ? -9.256 4.280 32.422 1.00 61.22 274 HIS A O 1
ATOM 2158 N N . ARG A 1 275 ? -8.857 6.134 31.235 1.00 64.81 275 ARG A N 1
ATOM 2159 C CA . ARG A 1 275 ? -8.564 6.989 32.394 1.00 64.81 275 ARG A CA 1
ATOM 2160 C C . ARG A 1 275 ? -9.820 7.494 33.112 1.00 64.81 275 ARG A C 1
ATOM 2162 O O . ARG A 1 275 ? -9.677 8.112 34.165 1.00 64.81 275 ARG A O 1
ATOM 2169 N N . GLN A 1 276 ? -11.024 7.261 32.580 1.00 60.38 276 GLN A N 1
ATOM 2170 C CA . GLN A 1 276 ? -12.273 7.609 33.256 1.00 60.38 276 GLN A CA 1
ATOM 2171 C C . GLN A 1 276 ? -12.706 6.486 34.213 1.00 60.38 276 GLN A C 1
ATOM 2173 O O . GLN A 1 276 ? -13.028 5.390 33.756 1.00 60.38 276 GLN A O 1
ATOM 2178 N N . PRO A 1 277 ? -12.789 6.741 35.534 1.00 57.12 277 PRO A N 1
ATOM 2179 C CA . PRO A 1 277 ? -13.108 5.714 36.535 1.00 57.12 277 PRO A CA 1
ATOM 2180 C C . PRO A 1 277 ? -14.503 5.081 36.411 1.00 57.12 277 PRO A C 1
ATOM 2182 O O . PRO A 1 277 ? -14.775 4.073 37.054 1.00 57.12 277 PRO A O 1
ATOM 2185 N N . SER A 1 278 ? -15.403 5.687 35.636 1.00 61.19 278 SER A N 1
ATOM 2186 C CA . SER A 1 278 ? -16.832 5.352 35.580 1.00 61.19 278 SER A CA 1
ATOM 2187 C C . SER A 1 278 ? -17.356 5.105 34.159 1.00 61.19 278 SER A C 1
ATOM 2189 O O . SER A 1 278 ? -18.568 5.013 33.962 1.00 61.19 278 SER A O 1
ATOM 2191 N N . GLY A 1 279 ? -16.472 5.005 33.161 1.00 57.06 279 GLY A N 1
ATOM 2192 C CA . GLY A 1 279 ? -16.869 4.760 31.775 1.00 57.06 279 GLY A CA 1
ATOM 2193 C C . GLY A 1 279 ? -17.342 3.317 31.533 1.00 57.06 279 GLY A C 1
ATOM 2194 O O . GLY A 1 279 ? -16.935 2.403 32.250 1.00 57.06 279 GLY A O 1
ATOM 2195 N N . PRO A 1 280 ? -18.135 3.058 30.478 1.00 49.44 280 PRO A N 1
ATOM 2196 C CA . PRO A 1 280 ? -18.575 1.708 30.093 1.00 49.44 280 PRO A CA 1
ATOM 2197 C C . PRO A 1 280 ? -17.419 0.757 29.715 1.00 49.44 280 PRO A C 1
ATOM 2199 O O . PRO A 1 280 ? -17.634 -0.440 29.550 1.00 49.44 280 PRO A O 1
ATOM 2202 N N . ALA A 1 281 ? -16.193 1.278 29.592 1.00 48.50 281 ALA A N 1
ATOM 2203 C CA . ALA A 1 281 ? -14.964 0.513 29.389 1.00 48.50 281 ALA A CA 1
ATOM 2204 C C . ALA A 1 281 ? -14.230 0.148 30.699 1.00 48.50 281 ALA A C 1
ATOM 2206 O O . ALA A 1 281 ? -13.164 -0.470 30.636 1.00 48.50 281 ALA A O 1
ATOM 2207 N N . ALA A 1 282 ? -14.767 0.511 31.872 1.00 46.91 282 ALA A N 1
ATOM 2208 C CA . ALA A 1 282 ? -14.219 0.137 33.175 1.00 46.91 282 ALA A CA 1
ATOM 2209 C C . ALA A 1 282 ? -14.248 -1.396 33.333 1.00 46.91 282 ALA A C 1
ATOM 2211 O O . ALA A 1 282 ? -15.280 -1.985 33.639 1.00 46.91 282 ALA A O 1
ATOM 2212 N N . GLY A 1 283 ? -13.115 -2.049 33.060 1.00 45.44 283 GLY A N 1
ATOM 2213 C CA . GLY A 1 283 ? -12.960 -3.509 33.114 1.00 45.44 283 GLY A CA 1
ATOM 2214 C C . GLY A 1 283 ? -12.423 -4.150 31.832 1.00 45.44 283 GLY A C 1
ATOM 2215 O O . GLY A 1 283 ? -12.002 -5.303 31.870 1.00 45.44 283 GLY A O 1
ATOM 2216 N N . ILE A 1 284 ? -12.368 -3.424 30.710 1.00 52.97 284 ILE A N 1
ATOM 2217 C CA . ILE A 1 284 ? -11.575 -3.863 29.557 1.00 52.97 284 ILE A CA 1
ATOM 2218 C C . ILE A 1 284 ? -10.135 -3.439 29.838 1.00 52.97 284 ILE A C 1
ATOM 2220 O O . ILE A 1 284 ? -9.821 -2.248 29.806 1.00 52.97 284 ILE A O 1
ATOM 2224 N N . GLU A 1 285 ? -9.268 -4.408 30.136 1.00 53.03 285 GLU A N 1
ATOM 2225 C CA . GLU A 1 285 ? -7.824 -4.204 30.290 1.00 53.03 285 GLU A CA 1
ATOM 2226 C C . GLU A 1 285 ? -7.220 -3.902 28.909 1.00 53.03 285 GLU A C 1
ATOM 2228 O O . GLU A 1 285 ? -6.640 -4.743 28.223 1.00 53.03 285 GLU A O 1
ATOM 2233 N N . PHE A 1 286 ? -7.481 -2.689 28.428 1.00 60.44 286 PHE A N 1
ATOM 2234 C CA . PHE A 1 286 ? -6.998 -2.220 27.148 1.00 60.44 286 PHE A CA 1
ATOM 2235 C C . PHE A 1 286 ? -5.530 -1.856 27.313 1.00 60.44 286 PHE A C 1
ATOM 2237 O O . PHE A 1 286 ? -5.170 -0.955 28.073 1.00 60.44 286 PHE A O 1
ATOM 2244 N N . GLN A 1 287 ? -4.668 -2.575 26.604 1.00 67.88 287 GLN A N 1
ATOM 2245 C CA . GLN A 1 287 ? -3.227 -2.410 26.704 1.00 67.88 287 GLN A CA 1
ATOM 2246 C C . GLN A 1 287 ? -2.777 -1.154 25.940 1.00 67.88 287 GLN A C 1
ATOM 2248 O O . GLN A 1 287 ? -2.074 -1.234 24.937 1.00 67.88 287 GLN A O 1
ATOM 2253 N N . VAL A 1 288 ? -3.185 0.037 26.396 1.00 66.56 288 VAL A N 1
ATOM 2254 C CA . VAL A 1 288 ? -2.728 1.330 25.843 1.00 66.56 288 VAL A CA 1
ATOM 2255 C C . VAL A 1 288 ? -1.203 1.392 25.824 1.00 66.56 288 VAL A C 1
ATOM 2257 O O . VAL A 1 288 ? -0.605 1.851 24.855 1.00 66.56 288 VAL A O 1
ATOM 2260 N N . HIS A 1 289 ? -0.583 0.868 26.881 1.00 66.69 289 HIS A N 1
ATOM 2261 C CA . HIS A 1 289 ? 0.863 0.733 27.021 1.00 66.69 289 HIS A CA 1
ATOM 2262 C C . HIS A 1 289 ? 1.496 -0.144 25.928 1.00 66.69 289 HIS A C 1
ATOM 2264 O O . HIS A 1 289 ? 2.695 -0.046 25.702 1.00 66.69 289 HIS A O 1
ATOM 2270 N N . VAL A 1 290 ? 0.705 -0.965 25.228 1.00 69.31 290 VAL A N 1
ATOM 2271 C CA . VAL A 1 290 ? 1.123 -1.717 24.039 1.00 69.31 290 VAL A CA 1
ATOM 2272 C C . VAL A 1 290 ? 0.837 -0.957 22.748 1.00 69.31 290 VAL A C 1
ATOM 2274 O O . VAL A 1 290 ? 1.696 -0.841 21.875 1.00 69.31 290 VAL A O 1
ATOM 2277 N N . LEU A 1 291 ? -0.367 -0.404 22.621 1.00 71.94 291 LEU A N 1
ATOM 2278 C CA . LEU A 1 291 ? -0.819 0.208 21.373 1.00 71.94 291 LEU A CA 1
ATOM 2279 C C . LEU A 1 291 ? -0.150 1.548 21.073 1.00 71.94 291 LEU A C 1
ATOM 2281 O O . LEU A 1 291 ? 0.101 1.843 19.908 1.00 71.94 291 LEU A O 1
ATOM 2285 N N . LEU A 1 292 ? 0.153 2.353 22.093 1.00 75.69 292 LEU A N 1
ATOM 2286 C CA . LEU A 1 292 ? 0.767 3.663 21.895 1.00 75.69 292 LEU A CA 1
ATOM 2287 C C . LEU A 1 292 ? 2.216 3.560 21.385 1.00 75.69 292 LEU A C 1
ATOM 2289 O O . LEU A 1 292 ? 2.508 4.209 20.375 1.00 75.69 292 LEU A O 1
ATOM 2293 N N . PRO A 1 293 ? 3.116 2.748 21.981 1.00 73.62 293 PRO A N 1
ATOM 2294 C CA . PRO A 1 293 ? 4.444 2.538 21.410 1.00 73.62 293 PRO A CA 1
ATOM 2295 C C . PRO A 1 293 ? 4.375 1.923 20.014 1.00 73.62 293 PRO A C 1
ATOM 2297 O O . PRO A 1 293 ? 5.052 2.411 19.119 1.00 73.62 293 PRO A O 1
ATOM 2300 N N . LEU A 1 294 ? 3.503 0.932 19.788 1.00 74.94 294 LEU A N 1
ATOM 2301 C CA . LEU A 1 294 ? 3.353 0.301 18.475 1.00 74.94 294 LEU A CA 1
ATOM 2302 C C . LEU A 1 294 ? 2.919 1.305 17.396 1.00 74.94 294 LEU A C 1
ATOM 2304 O O . LEU A 1 294 ? 3.525 1.363 16.327 1.00 74.94 294 LEU A O 1
ATOM 2308 N N . ALA A 1 295 ? 1.906 2.128 17.681 1.00 76.81 295 ALA A N 1
ATOM 2309 C CA . ALA A 1 295 ? 1.442 3.168 16.765 1.00 76.81 295 ALA A CA 1
ATOM 2310 C C . ALA A 1 295 ? 2.512 4.244 16.530 1.00 76.81 295 ALA A C 1
ATOM 2312 O O . ALA A 1 295 ? 2.687 4.702 15.402 1.00 76.81 295 ALA A O 1
ATOM 2313 N N . THR A 1 296 ? 3.260 4.617 17.572 1.00 76.38 296 THR A N 1
ATOM 2314 C CA . THR A 1 296 ? 4.349 5.599 17.469 1.00 76.38 296 THR A CA 1
ATOM 2315 C C . THR A 1 296 ? 5.495 5.060 16.618 1.00 76.38 296 THR A C 1
ATOM 2317 O O . THR A 1 296 ? 5.921 5.726 15.679 1.00 76.38 296 THR A O 1
ATOM 2320 N N . THR A 1 297 ? 5.963 3.839 16.890 1.00 74.81 297 THR A N 1
ATOM 2321 C CA . THR A 1 297 ? 7.010 3.171 16.108 1.00 74.81 297 THR A CA 1
ATOM 2322 C C . THR A 1 297 ? 6.576 2.986 14.658 1.00 74.81 297 THR A C 1
ATOM 2324 O O . THR A 1 297 ? 7.339 3.317 13.757 1.00 74.81 297 THR A O 1
ATOM 2327 N N . SER A 1 298 ? 5.342 2.535 14.414 1.00 77.56 298 SER A N 1
ATOM 2328 C CA . SER A 1 298 ? 4.794 2.407 13.059 1.00 77.56 298 SER A CA 1
ATOM 2329 C C . SER A 1 298 ? 4.741 3.755 12.329 1.00 77.56 298 SER A C 1
ATOM 2331 O O . SER A 1 298 ? 5.145 3.836 11.169 1.00 77.56 298 SER A O 1
ATOM 2333 N N . GLY A 1 299 ? 4.325 4.828 13.009 1.00 76.31 299 GLY A N 1
ATOM 2334 C CA . GLY A 1 299 ? 4.320 6.180 12.447 1.00 76.31 299 GLY A CA 1
ATOM 2335 C C . GLY A 1 299 ? 5.722 6.686 12.096 1.00 76.31 299 GLY A C 1
ATOM 2336 O O . GLY A 1 299 ? 5.927 7.201 11.000 1.00 76.31 299 GLY A O 1
ATOM 2337 N N . LEU A 1 300 ? 6.702 6.493 12.985 1.00 76.31 300 LEU A N 1
ATOM 2338 C CA . LEU A 1 300 ? 8.098 6.875 12.740 1.00 76.31 300 LEU A CA 1
ATOM 2339 C C . LEU A 1 300 ? 8.712 6.097 11.572 1.00 76.31 300 LEU A C 1
ATOM 2341 O O . LEU A 1 300 ? 9.345 6.703 10.710 1.00 76.31 300 LEU A O 1
ATOM 2345 N N . LEU A 1 301 ? 8.487 4.782 11.514 1.00 76.81 301 LEU A N 1
ATOM 2346 C CA . LEU A 1 301 ? 8.930 3.953 10.393 1.00 76.81 301 LEU A CA 1
ATOM 2347 C C . LEU A 1 301 ? 8.288 4.405 9.083 1.00 76.81 301 LEU A C 1
ATOM 2349 O O . LEU A 1 301 ? 8.987 4.523 8.090 1.00 76.81 301 LEU A O 1
ATOM 2353 N N . THR A 1 302 ? 6.996 4.740 9.091 1.00 77.88 302 THR A N 1
ATOM 2354 C CA . THR A 1 302 ? 6.302 5.247 7.897 1.00 77.88 302 THR A CA 1
ATOM 2355 C C . THR A 1 302 ? 6.926 6.552 7.398 1.00 77.88 302 THR A C 1
ATOM 2357 O O . THR A 1 302 ? 7.174 6.695 6.205 1.00 77.88 302 THR A O 1
ATOM 2360 N N . ILE A 1 303 ? 7.226 7.496 8.298 1.00 77.44 303 ILE A N 1
ATOM 2361 C CA . ILE A 1 303 ? 7.901 8.753 7.936 1.00 77.44 303 ILE A CA 1
ATOM 2362 C C . ILE A 1 303 ? 9.285 8.464 7.350 1.00 77.44 303 ILE A C 1
ATOM 2364 O O . ILE A 1 303 ? 9.632 9.013 6.308 1.00 77.44 303 ILE A O 1
ATOM 2368 N N . MET A 1 304 ? 10.058 7.588 7.994 1.00 79.38 304 MET A N 1
ATOM 2369 C CA . MET A 1 304 ? 11.374 7.184 7.503 1.00 79.38 304 MET A CA 1
ATOM 2370 C C . MET A 1 304 ? 11.278 6.553 6.107 1.00 79.38 304 MET A C 1
ATOM 2372 O O . MET A 1 304 ? 12.035 6.938 5.224 1.00 79.38 304 MET A O 1
ATOM 2376 N N . SER A 1 305 ? 10.319 5.653 5.878 1.00 77.81 305 SER A N 1
ATOM 2377 C CA . SER A 1 305 ? 10.075 5.036 4.571 1.00 77.81 305 SER A CA 1
ATOM 2378 C C . SER A 1 305 ? 9.717 6.065 3.499 1.00 77.81 305 SER A C 1
ATOM 2380 O O . SER A 1 305 ? 10.242 5.979 2.396 1.00 77.81 305 SER A O 1
ATOM 2382 N N . ILE A 1 306 ? 8.891 7.071 3.814 1.00 78.06 306 ILE A N 1
ATOM 2383 C CA . ILE A 1 306 ? 8.572 8.165 2.879 1.00 78.06 306 ILE A CA 1
ATOM 2384 C C . ILE A 1 306 ? 9.827 8.970 2.530 1.00 78.06 306 ILE A C 1
ATOM 2386 O O . ILE A 1 306 ? 10.007 9.335 1.373 1.00 78.06 306 ILE A O 1
ATOM 2390 N N . VAL A 1 307 ? 10.695 9.245 3.508 1.00 77.69 307 VAL A N 1
ATOM 2391 C CA . VAL A 1 307 ? 11.956 9.964 3.268 1.00 77.69 307 VAL A CA 1
ATOM 2392 C C . VAL A 1 307 ? 12.889 9.146 2.378 1.00 77.69 307 VAL A C 1
ATOM 2394 O O . VAL A 1 307 ? 13.440 9.704 1.435 1.00 77.69 307 VAL A O 1
ATOM 2397 N N . VAL A 1 308 ? 13.037 7.843 2.639 1.00 79.50 308 VAL A N 1
ATOM 2398 C CA . VAL A 1 308 ? 13.856 6.942 1.810 1.00 79.50 308 VAL A CA 1
ATOM 2399 C C . VAL A 1 308 ? 13.313 6.891 0.383 1.00 79.50 308 VAL A C 1
ATOM 2401 O O . VAL A 1 308 ? 14.054 7.188 -0.550 1.00 79.50 308 VAL A O 1
ATOM 2404 N N . TRP A 1 309 ? 12.014 6.642 0.216 1.00 84.31 309 TRP A N 1
ATOM 2405 C CA . TRP A 1 309 ? 11.364 6.624 -1.095 1.00 84.31 309 TRP A CA 1
ATOM 2406 C C . TRP A 1 309 ? 11.519 7.960 -1.838 1.00 84.31 309 TRP A C 1
ATOM 2408 O O . TRP A 1 309 ? 11.927 7.993 -2.993 1.00 84.31 309 TRP A O 1
ATOM 2418 N N . ALA A 1 310 ? 11.269 9.092 -1.174 1.00 79.00 310 ALA A N 1
ATOM 2419 C CA . ALA A 1 310 ? 11.428 10.407 -1.795 1.00 79.00 310 ALA A CA 1
ATOM 2420 C C . ALA A 1 310 ? 12.889 10.690 -2.171 1.00 79.00 310 ALA A C 1
ATOM 2422 O O . ALA A 1 310 ? 13.148 11.310 -3.201 1.00 79.00 310 ALA A O 1
ATOM 2423 N N . SER A 1 311 ? 13.843 10.241 -1.349 1.00 77.06 311 SER A N 1
ATOM 2424 C CA . SER A 1 311 ? 15.267 10.385 -1.646 1.00 77.06 311 SER A CA 1
ATOM 2425 C C . SER A 1 311 ? 15.663 9.589 -2.886 1.00 77.06 311 SER A C 1
ATOM 2427 O O . SER A 1 311 ? 16.367 10.120 -3.738 1.00 77.06 311 SER A O 1
ATOM 2429 N N . GLU A 1 312 ? 15.140 8.375 -3.045 1.00 79.56 312 GLU A N 1
ATOM 2430 C CA . GLU A 1 312 ? 15.350 7.567 -4.240 1.00 79.56 312 GLU A CA 1
ATOM 2431 C C . GLU A 1 312 ? 14.800 8.282 -5.481 1.00 79.56 312 GLU A C 1
ATOM 2433 O O . GLU A 1 312 ? 15.546 8.562 -6.417 1.00 79.56 312 GLU A O 1
ATOM 2438 N N . MET A 1 313 ? 13.536 8.710 -5.436 1.00 78.00 313 MET A N 1
ATOM 2439 C CA . MET A 1 313 ? 12.872 9.372 -6.565 1.00 78.00 313 MET A CA 1
ATOM 2440 C C . MET A 1 313 ? 13.541 10.692 -6.983 1.00 78.00 313 MET A C 1
ATOM 2442 O O . MET A 1 313 ? 13.534 11.046 -8.160 1.00 78.00 313 MET A O 1
ATOM 2446 N N . VAL A 1 314 ? 14.107 11.449 -6.035 1.00 76.19 314 VAL A N 1
ATOM 2447 C CA . VAL A 1 314 ? 14.729 12.757 -6.310 1.00 76.19 314 VAL A CA 1
ATOM 2448 C C . VAL A 1 314 ? 16.202 12.628 -6.693 1.00 76.19 314 VAL A C 1
ATOM 2450 O O . VAL A 1 314 ? 16.655 13.290 -7.629 1.00 76.19 314 VAL A O 1
ATOM 2453 N N . TYR A 1 315 ? 16.976 11.816 -5.971 1.00 73.62 315 TYR A N 1
ATOM 2454 C CA . TYR A 1 315 ? 18.432 11.783 -6.127 1.00 73.62 315 TYR A CA 1
ATOM 2455 C C . TYR A 1 315 ? 18.915 10.800 -7.188 1.00 73.62 315 TYR A C 1
ATOM 2457 O O . TYR A 1 315 ? 20.049 10.954 -7.650 1.00 73.62 315 TYR A O 1
ATOM 2465 N N . CYS A 1 316 ? 18.076 9.862 -7.639 1.00 70.56 316 CYS A N 1
ATOM 2466 C CA . CYS A 1 316 ? 18.491 8.871 -8.628 1.00 70.56 316 CYS A CA 1
ATOM 2467 C C . CYS A 1 316 ? 19.058 9.488 -9.911 1.00 70.56 316 CYS A C 1
ATOM 2469 O O . CYS A 1 316 ? 20.106 9.079 -10.412 1.00 70.56 316 CYS A O 1
ATOM 2471 N N . HIS A 1 317 ? 18.417 10.554 -10.394 1.00 56.16 317 HIS A N 1
ATOM 2472 C CA . HIS A 1 317 ? 18.861 11.277 -11.584 1.00 56.16 317 HIS A CA 1
ATOM 2473 C C . HIS A 1 317 ? 20.236 11.938 -11.434 1.00 56.16 317 HIS A C 1
ATOM 2475 O O . HIS A 1 317 ? 20.902 12.196 -12.435 1.00 56.16 317 HIS A O 1
ATOM 2481 N N . THR A 1 318 ? 20.650 12.245 -10.202 1.00 56.78 318 THR A N 1
ATOM 2482 C CA . THR A 1 318 ? 21.950 12.872 -9.936 1.00 56.78 318 THR A CA 1
ATOM 2483 C C . THR A 1 318 ? 23.045 11.810 -9.852 1.00 56.78 318 THR A C 1
ATOM 2485 O O . THR A 1 318 ? 24.086 11.960 -10.480 1.00 56.78 318 THR A O 1
ATOM 2488 N N . ALA A 1 319 ? 22.788 10.703 -9.148 1.00 54.84 319 ALA A N 1
ATOM 2489 C CA . ALA A 1 319 ? 23.779 9.649 -8.928 1.00 54.84 319 ALA A CA 1
ATOM 2490 C C . ALA A 1 319 ? 24.127 8.863 -10.208 1.00 54.84 319 ALA A C 1
ATOM 2492 O O . ALA A 1 319 ? 25.301 8.625 -10.484 1.00 54.84 319 ALA A O 1
ATOM 2493 N N . THR A 1 320 ? 23.130 8.509 -11.024 1.00 55.19 320 THR A N 1
ATOM 2494 C CA . THR A 1 320 ? 23.337 7.763 -12.285 1.00 55.19 320 THR A CA 1
ATOM 2495 C C . THR A 1 320 ? 24.068 8.592 -13.344 1.00 55.19 320 THR A C 1
ATOM 2497 O O . THR A 1 320 ? 24.895 8.078 -14.099 1.00 55.19 320 THR A O 1
ATOM 2500 N N . ARG A 1 321 ? 23.823 9.907 -13.373 1.00 47.81 321 ARG A N 1
ATOM 2501 C CA . ARG A 1 321 ? 24.479 10.828 -14.307 1.00 47.81 321 ARG A CA 1
ATOM 2502 C C . ARG A 1 321 ? 25.986 10.930 -14.063 1.00 47.81 321 ARG A C 1
ATOM 2504 O O . ARG A 1 321 ? 26.739 10.996 -15.032 1.00 47.81 321 ARG A O 1
ATOM 2511 N N . ASP A 1 322 ? 26.426 10.917 -12.808 1.00 48.75 322 ASP A N 1
ATOM 2512 C CA . ASP A 1 322 ? 27.845 11.061 -12.466 1.00 48.75 322 ASP A CA 1
ATOM 2513 C C . ASP A 1 322 ? 28.659 9.790 -12.770 1.00 48.75 322 ASP A C 1
ATOM 2515 O O . ASP A 1 322 ? 29.811 9.890 -13.192 1.00 48.75 322 ASP A O 1
ATOM 2519 N N . VAL A 1 323 ? 28.054 8.601 -12.657 1.00 54.06 323 VAL A N 1
ATOM 2520 C CA . VAL A 1 323 ? 28.705 7.324 -13.013 1.00 54.06 323 VAL A CA 1
ATOM 2521 C C . VAL A 1 323 ? 28.915 7.214 -14.526 1.00 54.06 323 VAL A C 1
ATOM 2523 O O . VAL A 1 323 ? 30.018 6.912 -14.972 1.00 54.06 323 VAL A O 1
ATOM 2526 N N . HIS A 1 324 ? 27.910 7.561 -15.336 1.00 49.00 324 HIS A N 1
ATOM 2527 C CA . HIS A 1 324 ? 28.065 7.554 -16.794 1.00 49.00 324 HIS A CA 1
ATOM 2528 C C . HIS A 1 324 ? 29.054 8.605 -17.306 1.00 49.00 324 HIS A C 1
ATOM 2530 O O . HIS A 1 324 ? 29.724 8.380 -18.312 1.00 49.00 324 HIS A O 1
ATOM 2536 N N . LEU A 1 325 ? 29.166 9.751 -16.627 1.00 46.59 325 LEU A N 1
ATOM 2537 C CA . LEU A 1 325 ? 30.179 10.751 -16.961 1.00 46.59 325 LEU A CA 1
ATOM 2538 C C . LEU A 1 325 ? 31.590 10.263 -16.616 1.00 46.59 325 LEU A C 1
ATOM 2540 O O . LEU A 1 325 ? 32.507 10.525 -17.392 1.00 46.59 325 LEU A O 1
ATOM 2544 N N . ALA A 1 326 ? 31.756 9.529 -15.513 1.00 53.06 326 ALA A N 1
ATOM 2545 C CA . ALA A 1 326 ? 33.031 8.917 -15.151 1.00 53.06 326 ALA A CA 1
ATOM 2546 C C . ALA A 1 326 ? 33.459 7.842 -16.169 1.00 53.06 326 ALA A C 1
ATOM 2548 O O . ALA A 1 326 ? 34.590 7.889 -16.656 1.00 53.06 326 ALA A O 1
ATOM 2549 N N . ASP A 1 327 ? 32.554 6.950 -16.580 1.00 50.25 327 ASP A N 1
ATOM 2550 C CA . ASP A 1 327 ? 32.858 5.915 -17.581 1.00 50.25 327 ASP A CA 1
ATOM 2551 C C . ASP A 1 327 ? 33.138 6.517 -18.969 1.00 50.25 327 ASP A C 1
ATOM 2553 O O . ASP A 1 327 ? 34.115 6.154 -19.625 1.00 50.25 327 ASP A O 1
ATOM 2557 N N . ALA A 1 328 ? 32.378 7.538 -19.384 1.00 54.12 328 ALA A N 1
ATOM 2558 C CA . ALA A 1 328 ? 32.630 8.243 -20.642 1.00 54.12 328 ALA A CA 1
ATOM 2559 C C . ALA A 1 328 ? 33.987 8.975 -20.659 1.00 54.12 328 ALA A C 1
ATOM 2561 O O . ALA A 1 328 ? 34.608 9.107 -21.719 1.00 54.12 328 ALA A O 1
ATOM 2562 N N . THR A 1 329 ? 34.474 9.451 -19.506 1.00 57.03 329 THR A N 1
ATOM 2563 C CA . THR A 1 329 ? 35.829 10.015 -19.410 1.00 57.03 329 THR A CA 1
ATOM 2564 C C . THR A 1 329 ? 36.923 8.953 -19.491 1.00 57.03 329 THR A C 1
ATOM 2566 O O . THR A 1 329 ? 37.951 9.214 -20.116 1.00 57.03 329 THR A O 1
ATOM 2569 N N . VAL A 1 330 ? 36.695 7.752 -18.950 1.00 57.47 330 VAL A N 1
ATOM 2570 C CA . VAL A 1 330 ? 37.656 6.638 -19.018 1.00 57.47 330 VAL A CA 1
ATOM 2571 C C . VAL A 1 330 ? 37.769 6.097 -20.448 1.00 57.47 330 VAL A C 1
ATOM 2573 O O . VAL A 1 330 ? 38.882 5.956 -20.958 1.00 57.47 330 VAL A O 1
ATOM 2576 N N . ASP A 1 331 ? 36.649 5.905 -21.148 1.00 53.41 331 ASP A N 1
ATOM 2577 C CA . ASP A 1 331 ? 36.653 5.458 -22.549 1.00 53.41 331 ASP A CA 1
ATOM 2578 C C . ASP A 1 331 ? 37.201 6.534 -23.505 1.00 53.41 331 ASP A C 1
ATOM 2580 O O . ASP A 1 331 ? 37.893 6.231 -24.482 1.00 53.41 331 ASP A O 1
ATOM 2584 N N . GLY A 1 332 ? 36.966 7.815 -23.199 1.00 53.62 332 GLY A N 1
ATOM 2585 C CA . GLY A 1 332 ? 37.523 8.944 -23.946 1.00 53.62 332 GLY A CA 1
ATOM 2586 C C . GLY A 1 332 ? 39.048 9.085 -23.824 1.00 53.62 332 GLY A C 1
ATOM 2587 O O . GLY A 1 332 ? 39.703 9.496 -24.786 1.00 53.62 332 GLY A O 1
ATOM 2588 N N . GLU A 1 333 ? 39.635 8.727 -22.678 1.00 55.34 333 GLU A N 1
ATOM 2589 C CA . GLU A 1 333 ? 41.094 8.669 -22.498 1.00 55.34 333 GLU A CA 1
ATOM 2590 C C . GLU A 1 333 ? 41.711 7.396 -23.100 1.00 55.34 333 GLU A C 1
ATOM 2592 O O . GLU A 1 333 ? 42.816 7.452 -23.655 1.00 55.34 333 GLU A O 1
ATOM 2597 N N . TRP A 1 334 ? 40.989 6.271 -23.101 1.00 51.56 334 TRP A N 1
ATOM 2598 C CA . TRP A 1 334 ? 41.419 5.044 -23.785 1.00 51.56 334 TRP A CA 1
ATOM 2599 C C . TRP A 1 334 ? 41.455 5.216 -25.314 1.00 51.56 334 TRP A C 1
ATOM 2601 O O . TRP A 1 334 ? 42.427 4.833 -25.971 1.00 51.56 334 TRP A O 1
ATOM 2611 N N . LEU A 1 335 ? 40.456 5.889 -25.894 1.00 50.94 335 LEU A N 1
ATOM 2612 C CA . LEU A 1 335 ? 40.428 6.222 -27.326 1.00 50.94 335 LEU A CA 1
ATOM 2613 C C . LEU A 1 335 ? 41.487 7.264 -27.726 1.00 50.94 335 LEU A C 1
ATOM 2615 O O . LEU A 1 335 ? 41.958 7.251 -28.860 1.00 50.94 335 LEU A O 1
ATOM 2619 N N . ARG A 1 336 ? 41.917 8.146 -26.813 1.00 53.94 336 ARG A N 1
ATOM 2620 C CA . ARG A 1 336 ? 43.020 9.094 -27.079 1.00 53.94 336 ARG A CA 1
ATOM 2621 C C . ARG A 1 336 ? 44.412 8.490 -26.911 1.00 53.94 336 ARG A C 1
ATOM 2623 O O . ARG A 1 336 ? 45.351 8.991 -27.523 1.00 53.94 336 ARG A O 1
ATOM 2630 N N . SER A 1 337 ? 44.565 7.447 -26.099 1.00 50.25 337 SER A N 1
ATOM 2631 C CA . SER A 1 337 ? 45.861 6.794 -25.852 1.00 50.25 337 SER A CA 1
ATOM 2632 C C . SER A 1 337 ? 46.154 5.612 -26.784 1.00 50.25 337 SER A C 1
ATOM 2634 O O . SER A 1 337 ? 47.307 5.197 -26.879 1.00 50.25 337 SER A O 1
ATOM 2636 N N . SER A 1 338 ? 45.157 5.111 -27.524 1.00 48.28 338 SER A N 1
ATOM 2637 C CA . SER A 1 338 ? 45.298 3.971 -28.447 1.00 48.28 338 SER A CA 1
ATOM 2638 C C . SER A 1 338 ? 45.734 4.320 -29.880 1.00 48.28 338 SER A C 1
ATOM 2640 O O . SER A 1 338 ? 45.926 3.407 -30.675 1.00 48.28 338 SER A O 1
ATOM 2642 N N . GLY A 1 339 ? 45.992 5.596 -30.193 1.00 46.34 339 GLY A N 1
ATOM 2643 C CA . GLY A 1 339 ? 46.894 6.001 -31.285 1.00 46.34 339 GLY A CA 1
ATOM 2644 C C . GLY A 1 339 ? 46.712 5.290 -32.635 1.00 46.34 339 GLY A C 1
ATOM 2645 O O . GLY A 1 339 ? 47.674 4.723 -33.159 1.00 46.34 339 GLY A O 1
ATOM 2646 N N . HIS A 1 340 ? 45.508 5.366 -33.203 1.00 41.84 340 HIS A N 1
ATOM 2647 C CA . HIS A 1 340 ? 45.278 5.193 -34.640 1.00 41.84 340 HIS A CA 1
ATOM 2648 C C . HIS A 1 340 ? 44.921 6.521 -35.297 1.00 41.84 340 HIS A C 1
ATOM 2650 O O . HIS A 1 340 ? 44.155 7.297 -34.680 1.00 41.84 340 HIS A O 1
#

Foldseek 3Di:
DPPPDDPVVVLVVLLCVLLVVLVVVVVVVVCVVPPVVVVVVVVVVVPVPDDDDDDDDDLLVVQVVVVVVVVVQLVVQLCVQLVVQVVAAFDDPVLQVVLCVPAAALDDFLAQQCGRHSQFTHRSQLSSLQSPQQVQLCCCCPNPVVVVLVPDDDDLNVLSNQLSVLSNQLSQLSNQCRRRNYLVSVLSNLLSLLVNLLSLLLNLVLVVQVQPDPVSPVVSVVSNVVSVVSSVSLSVSCVVPSSDVVSSVSSSVSSNVSSLVSLVCVLVVVVVQCPDCDHPCNPVPPPSSNSVVVSVVVVVVVVVVVVVRVCRVPCSVVVVVVVVVVVVVVVVVVVVPVDD